Protein AF-0000000084922944 (afdb_homodimer)

Structure (mmCIF, N/CA/C/O backbone):
data_AF-0000000084922944-model_v1
#
loop_
_entity.id
_entity.type
_entity.pdbx_description
1 polymer 'Protein phosphoaspartate phosphatase CheX associated with MCPs of class 40H'
#
loop_
_atom_site.group_PDB
_atom_site.id
_atom_site.type_symbol
_atom_site.label_atom_id
_atom_site.label_alt_id
_atom_site.label_comp_id
_atom_site.label_asym_id
_atom_site.label_entity_id
_atom_site.label_seq_id
_atom_site.pdbx_PDB_ins_code
_atom_site.Cartn_x
_atom_site.Cartn_y
_atom_site.Cartn_z
_atom_site.occupancy
_atom_site.B_iso_or_equiv
_atom_site.auth_seq_id
_atom_site.auth_comp_id
_atom_site.auth_asym_id
_atom_site.auth_atom_id
_atom_site.pdbx_PDB_model_num
ATOM 1 N N . MET A 1 1 ? 27.859 6.363 -2.004 1 36.75 1 MET A N 1
ATOM 2 C CA . MET A 1 1 ? 27.562 7.117 -3.223 1 36.75 1 MET A CA 1
ATOM 3 C C . MET A 1 1 ? 26.125 7.625 -3.213 1 36.75 1 MET A C 1
ATOM 5 O O . MET A 1 1 ? 25.219 6.941 -2.727 1 36.75 1 MET A O 1
ATOM 9 N N . PRO A 1 2 ? 26.031 8.93 -3.49 1 42.81 2 PRO A N 1
ATOM 10 C CA . PRO A 1 2 ? 24.672 9.5 -3.436 1 42.81 2 PRO A CA 1
ATOM 11 C C . PRO A 1 2 ? 23.688 8.734 -4.301 1 42.81 2 PRO A C 1
ATOM 13 O O . PRO A 1 2 ? 24.031 8.25 -5.383 1 42.81 2 PRO A O 1
ATOM 16 N N . LEU A 1 3 ? 22.672 8.094 -3.703 1 52.62 3 LEU A N 1
ATOM 17 C CA . LEU A 1 3 ? 21.672 7.391 -4.496 1 52.62 3 LEU A CA 1
ATOM 18 C C . LEU A 1 3 ? 21.125 8.289 -5.602 1 52.62 3 LEU A C 1
ATOM 20 O O . LEU A 1 3 ? 20.953 9.492 -5.402 1 52.62 3 LEU A O 1
ATOM 24 N N . SER A 1 4 ? 21.484 8.07 -6.855 1 52.97 4 SER A N 1
ATOM 25 C CA . SER A 1 4 ? 20.922 8.742 -8.016 1 52.97 4 SER A CA 1
ATOM 26 C C . SER A 1 4 ? 19.766 7.941 -8.617 1 52.97 4 SER A C 1
ATOM 28 O O . SER A 1 4 ? 19.797 6.711 -8.609 1 52.97 4 SER A O 1
ATOM 30 N N . PHE A 1 5 ? 18.719 8.703 -8.734 1 60.19 5 PHE A N 1
ATOM 31 C CA . PHE A 1 5 ? 17.547 8.094 -9.359 1 60.19 5 PHE A CA 1
ATOM 32 C C . PHE A 1 5 ? 17.438 8.508 -10.82 1 60.19 5 PHE A C 1
ATOM 34 O O . PHE A 1 5 ? 17.562 9.688 -11.156 1 60.19 5 PHE A O 1
ATOM 41 N N . THR A 1 6 ? 17.703 7.551 -11.625 1 57.16 6 THR A N 1
ATOM 42 C CA . THR A 1 6 ? 17.453 7.844 -13.031 1 57.16 6 THR A CA 1
ATOM 43 C C . THR A 1 6 ? 16.062 7.375 -13.438 1 57.16 6 THR A C 1
ATOM 45 O O . THR A 1 6 ? 15.758 6.18 -13.375 1 57.16 6 THR A O 1
ATOM 48 N N . VAL A 1 7 ? 15.25 8.383 -13.523 1 60.06 7 VAL A N 1
ATOM 49 C CA . VAL A 1 7 ? 13.875 8.117 -13.938 1 60.06 7 VAL A CA 1
ATOM 50 C C . VAL A 1 7 ? 13.586 8.828 -15.258 1 60.06 7 VAL A C 1
ATOM 52 O O . VAL A 1 7 ? 13.773 10.047 -15.367 1 60.06 7 VAL A O 1
ATOM 55 N N . GLY A 1 8 ? 13.047 8.062 -16.266 1 55.16 8 GLY A N 1
ATOM 56 C CA . GLY A 1 8 ? 12.711 8.664 -17.547 1 55.16 8 GLY A CA 1
ATOM 57 C C . GLY A 1 8 ? 13.859 9.445 -18.156 1 55.16 8 GLY A C 1
ATOM 58 O O . GLY A 1 8 ? 13.648 10.492 -18.766 1 55.16 8 GLY A O 1
ATOM 59 N N . GLY A 1 9 ? 15.047 9.047 -17.781 1 56.28 9 GLY A N 1
ATOM 60 C CA . GLY A 1 9 ? 16.203 9.727 -18.344 1 56.28 9 GLY A CA 1
ATOM 61 C C . GLY A 1 9 ? 16.719 10.836 -17.469 1 56.28 9 GLY A C 1
ATOM 62 O O . GLY A 1 9 ? 17.766 11.43 -17.766 1 56.28 9 GLY A O 1
ATOM 63 N N . ALA A 1 10 ? 15.938 11.211 -16.516 1 59.06 10 ALA A N 1
ATOM 64 C CA . ALA A 1 10 ? 16.422 12.273 -15.633 1 59.06 10 ALA A CA 1
ATOM 65 C C . ALA A 1 10 ? 17.016 11.703 -14.352 1 59.06 10 ALA A C 1
ATOM 67 O O . ALA A 1 10 ? 16.484 10.75 -13.781 1 59.06 10 ALA A O 1
ATOM 68 N N . THR A 1 11 ? 18.125 12.078 -14.188 1 65.56 11 THR A N 1
ATOM 69 C CA . THR A 1 11 ? 18.797 11.656 -12.977 1 65.56 11 THR A CA 1
ATOM 70 C C . THR A 1 11 ? 18.516 12.625 -11.828 1 65.56 11 THR A C 1
ATOM 72 O O . THR A 1 11 ? 18.781 13.828 -11.953 1 65.56 11 THR A O 1
ATOM 75 N N . LEU A 1 12 ? 17.734 12.172 -10.992 1 74.75 12 LEU A N 1
ATOM 76 C CA . LEU A 1 12 ? 17.469 12.984 -9.812 1 74.75 12 LEU A CA 1
ATOM 77 C C . LEU A 1 12 ? 18.359 12.555 -8.656 1 74.75 12 LEU A C 1
ATOM 79 O O . LEU A 1 12 ? 18.484 11.359 -8.375 1 74.75 12 LEU A O 1
ATOM 83 N N . ALA A 1 13 ? 19 13.617 -8.086 1 78.25 13 ALA A N 1
ATOM 84 C CA . ALA A 1 13 ? 19.828 13.328 -6.922 1 78.25 13 ALA A CA 1
ATOM 85 C C . ALA A 1 13 ? 18.984 13.078 -5.68 1 78.25 13 ALA A C 1
ATOM 87 O O . ALA A 1 13 ? 17.953 13.727 -5.488 1 78.25 13 ALA A O 1
ATOM 88 N N . GLU A 1 14 ? 19.359 12.086 -4.977 1 78.31 14 GLU A N 1
ATOM 89 C CA . GLU A 1 14 ? 18.688 11.75 -3.73 1 78.31 14 GLU A CA 1
ATOM 90 C C . GLU A 1 14 ? 18.5 12.977 -2.848 1 78.31 14 GLU A C 1
ATOM 92 O O . GLU A 1 14 ? 17.438 13.148 -2.227 1 78.31 14 GLU A O 1
ATOM 97 N N . GLU A 1 15 ? 19.516 13.82 -2.785 1 81.88 15 GLU A N 1
ATOM 98 C CA . GLU A 1 15 ? 19.469 15 -1.932 1 81.88 15 GLU A CA 1
ATOM 99 C C . GLU A 1 15 ? 18.391 15.969 -2.377 1 81.88 15 GLU A C 1
ATOM 101 O O . GLU A 1 15 ? 17.75 16.625 -1.547 1 81.88 15 GLU A O 1
ATOM 106 N N . ASP A 1 16 ? 18.234 16.062 -3.654 1 83.81 16 ASP A N 1
ATOM 107 C CA . ASP A 1 16 ? 17.203 16.938 -4.188 1 83.81 16 ASP A CA 1
ATOM 108 C C . ASP A 1 16 ? 15.805 16.438 -3.842 1 83.81 16 ASP A C 1
ATOM 110 O O . ASP A 1 16 ? 14.93 17.219 -3.455 1 83.81 16 ASP A O 1
ATOM 114 N N . LEU A 1 17 ? 15.617 15.172 -3.945 1 85.44 17 LEU A N 1
ATOM 115 C CA . LEU A 1 17 ? 14.32 14.578 -3.625 1 85.44 17 LEU A CA 1
ATOM 116 C C . LEU A 1 17 ? 14.016 14.711 -2.137 1 85.44 17 LEU A C 1
ATOM 118 O O . LEU A 1 17 ? 12.891 15.047 -1.761 1 85.44 17 LEU A O 1
ATOM 122 N N . ALA A 1 18 ? 15.055 14.453 -1.383 1 87.62 18 ALA A N 1
ATOM 123 C CA . ALA A 1 18 ? 14.883 14.57 0.063 1 87.62 18 ALA A CA 1
ATOM 124 C C . ALA A 1 18 ? 14.484 15.992 0.454 1 87.62 18 ALA A C 1
ATOM 126 O O . ALA A 1 18 ? 13.609 16.188 1.302 1 87.62 18 ALA A O 1
ATOM 127 N N . THR A 1 19 ? 15.133 16.938 -0.127 1 88.94 19 THR A N 1
ATOM 128 C CA . THR A 1 19 ? 14.844 18.344 0.162 1 88.94 19 THR A CA 1
ATOM 129 C C . THR A 1 19 ? 13.398 18.672 -0.197 1 88.94 19 THR A C 1
ATOM 131 O O . THR A 1 19 ? 12.719 19.375 0.549 1 88.94 19 THR A O 1
ATOM 134 N N . HIS A 1 20 ? 12.961 18.172 -1.299 1 89.81 20 HIS A N 1
ATOM 135 C CA . HIS A 1 20 ? 11.586 18.406 -1.725 1 89.81 20 HIS A CA 1
ATOM 136 C C . HIS A 1 20 ? 10.594 17.75 -0.77 1 89.81 20 HIS A C 1
ATOM 138 O O . HIS A 1 20 ? 9.555 18.328 -0.443 1 89.81 20 HIS A O 1
ATOM 144 N N . ILE A 1 21 ? 10.914 16.578 -0.362 1 90.12 21 ILE A N 1
ATOM 145 C CA . ILE A 1 21 ? 10.047 15.852 0.557 1 90.12 21 ILE A CA 1
ATOM 146 C C . ILE A 1 21 ? 9.969 16.594 1.889 1 90.12 21 ILE A C 1
ATOM 148 O O . ILE A 1 21 ? 8.883 16.734 2.463 1 90.12 21 ILE A O 1
ATOM 152 N N . VAL A 1 22 ? 11.125 17.047 2.336 1 92.56 22 VAL A N 1
ATOM 153 C CA . VAL A 1 22 ? 11.164 17.797 3.586 1 92.56 22 VAL A CA 1
ATOM 154 C C . VAL A 1 22 ? 10.258 19.016 3.482 1 92.56 22 VAL A C 1
ATOM 156 O O . VAL A 1 22 ? 9.43 19.25 4.363 1 92.56 22 VAL A O 1
ATOM 159 N N . GLY A 1 23 ? 10.469 19.719 2.404 1 93 23 GLY A N 1
ATOM 160 C CA . GLY A 1 23 ? 9.641 20.891 2.193 1 93 23 GLY A CA 1
ATOM 161 C C . GLY A 1 23 ? 8.156 20.578 2.133 1 93 23 GLY A C 1
ATOM 162 O O . GLY A 1 23 ? 7.336 21.281 2.717 1 93 23 GLY A O 1
ATOM 163 N N . ALA A 1 24 ? 7.805 19.547 1.446 1 93.25 24 ALA A N 1
ATOM 164 C CA . ALA A 1 24 ? 6.414 19.141 1.288 1 93.25 24 ALA A CA 1
ATOM 165 C C . ALA A 1 24 ? 5.797 18.766 2.631 1 93.25 24 ALA A C 1
ATOM 167 O O . ALA A 1 24 ? 4.703 19.219 2.971 1 93.25 24 ALA A O 1
ATOM 168 N N . VAL A 1 25 ? 6.484 17.969 3.404 1 93.81 25 VAL A N 1
ATOM 169 C CA . VAL A 1 25 ? 5.969 17.484 4.684 1 93.81 25 VAL A CA 1
ATOM 170 C C . VAL A 1 25 ? 5.773 18.672 5.633 1 93.81 25 VAL A C 1
ATOM 172 O O . VAL A 1 25 ? 4.715 18.812 6.254 1 93.81 25 VAL A O 1
ATOM 175 N N . LYS A 1 26 ? 6.73 19.484 5.738 1 94.12 26 LYS A N 1
ATOM 176 C CA . LYS A 1 26 ? 6.641 20.625 6.641 1 94.12 26 LYS A CA 1
ATOM 177 C C . LYS A 1 26 ? 5.504 21.562 6.234 1 94.12 26 LYS A C 1
ATOM 179 O O . LYS A 1 26 ? 4.777 22.062 7.09 1 94.12 26 LYS A O 1
ATOM 184 N N . ASN A 1 27 ? 5.379 21.766 4.914 1 94.31 27 ASN A N 1
ATOM 185 C CA . ASN A 1 27 ? 4.297 22.609 4.422 1 94.31 27 ASN A CA 1
ATOM 186 C C . ASN A 1 27 ? 2.93 22.016 4.73 1 94.31 27 ASN A C 1
ATOM 188 O O . ASN A 1 27 ? 2.031 22.719 5.195 1 94.31 27 ASN A O 1
ATOM 192 N N . ILE A 1 28 ? 2.742 20.766 4.504 1 94.12 28 ILE A N 1
ATOM 193 C CA . ILE A 1 28 ? 1.474 20.078 4.742 1 94.12 28 ILE A CA 1
ATOM 194 C C . ILE A 1 28 ? 1.134 20.125 6.23 1 94.12 28 ILE A C 1
ATOM 196 O O . ILE A 1 28 ? 0.001 20.438 6.605 1 94.12 28 ILE A O 1
ATOM 200 N N . PHE A 1 29 ? 2.057 19.797 7.059 1 94.06 29 PHE A N 1
ATOM 201 C CA . PHE A 1 29 ? 1.816 19.797 8.5 1 94.06 29 PHE A CA 1
ATOM 202 C C . PHE A 1 29 ? 1.483 21.219 8.984 1 94.06 29 PHE A C 1
ATOM 204 O O . PHE A 1 29 ? 0.578 21.391 9.797 1 94.06 29 PHE A O 1
ATOM 211 N N . ALA A 1 30 ? 2.174 22.141 8.5 1 93.38 30 ALA A N 1
ATOM 212 C CA . ALA A 1 30 ? 1.947 23.516 8.93 1 93.38 30 ALA A CA 1
ATOM 213 C C . ALA A 1 30 ? 0.584 24.031 8.461 1 93.38 30 ALA A C 1
ATOM 215 O O . ALA A 1 30 ? -0.142 24.672 9.219 1 93.38 30 ALA A O 1
ATOM 216 N N . THR A 1 31 ? 0.226 23.781 7.195 1 91.56 31 THR A N 1
ATOM 217 C CA . THR A 1 31 ? -0.953 24.391 6.586 1 91.56 31 THR A CA 1
ATOM 218 C C . THR A 1 31 ? -2.199 23.547 6.875 1 91.56 31 THR A C 1
ATOM 220 O O . THR A 1 31 ? -3.271 24.094 7.137 1 91.56 31 THR A O 1
ATOM 223 N N . MET A 1 32 ? -2.045 22.219 6.895 1 89.75 32 MET A N 1
ATOM 224 C CA . MET A 1 32 ? -3.223 21.375 7.031 1 89.75 32 MET A CA 1
ATOM 225 C C . MET A 1 32 ? -3.412 20.938 8.484 1 89.75 32 MET A C 1
ATOM 227 O O . MET A 1 32 ? -4.539 20.688 8.914 1 89.75 32 MET A O 1
ATOM 231 N N . ILE A 1 33 ? -2.32 20.844 9.25 1 89.62 33 ILE A N 1
ATOM 232 C CA . ILE A 1 33 ? -2.395 20.266 10.586 1 89.62 33 ILE A CA 1
ATOM 233 C C . ILE A 1 33 ? -2.051 21.344 11.625 1 89.62 33 ILE A C 1
ATOM 235 O O . ILE A 1 33 ? -2.26 21.141 12.82 1 89.62 33 ILE A O 1
ATOM 239 N N . PHE A 1 34 ? -1.554 22.422 11.227 1 91 34 PHE A N 1
ATOM 240 C CA . PHE A 1 34 ? -1.19 23.531 12.102 1 91 34 PHE A CA 1
ATOM 241 C C . PHE A 1 34 ? -0.102 23.125 13.078 1 91 34 PHE A C 1
ATOM 243 O O . PHE A 1 34 ? -0.147 23.484 14.258 1 91 34 PHE A O 1
ATOM 250 N N . ILE A 1 35 ? 0.697 22.234 12.664 1 87.19 35 ILE A N 1
ATOM 251 C CA . ILE A 1 35 ? 1.903 21.844 13.383 1 87.19 35 ILE A CA 1
ATOM 252 C C . ILE A 1 35 ? 3.137 22.328 12.633 1 87.19 35 ILE A C 1
ATOM 254 O O . ILE A 1 35 ? 3.346 21.984 11.469 1 87.19 35 ILE A O 1
ATOM 258 N N . SER A 1 36 ? 3.945 23.141 13.273 1 88.12 36 SER A N 1
ATOM 259 C CA . SER A 1 36 ? 5.094 23.734 12.594 1 88.12 36 SER A CA 1
ATOM 260 C C . SER A 1 36 ? 6.398 23.375 13.305 1 88.12 36 SER A C 1
ATOM 262 O O . SER A 1 36 ? 7.48 23.766 12.859 1 88.12 36 SER A O 1
ATOM 264 N N . ASP A 1 37 ? 6.285 22.609 14.336 1 89.31 37 ASP A N 1
ATOM 265 C CA . ASP A 1 37 ? 7.477 22.312 15.125 1 89.31 37 ASP A CA 1
ATOM 266 C C . ASP A 1 37 ? 8.031 20.922 14.773 1 89.31 37 ASP A C 1
ATOM 268 O O . ASP A 1 37 ? 8.414 20.156 15.664 1 89.31 37 ASP A O 1
ATOM 272 N N . ILE A 1 38 ? 8.062 20.641 13.539 1 89.06 38 ILE A N 1
ATOM 273 C CA . ILE A 1 38 ? 8.648 19.391 13.07 1 89.06 38 ILE A CA 1
ATOM 274 C C . ILE A 1 38 ? 10.078 19.625 12.602 1 89.06 38 ILE A C 1
ATOM 276 O O . ILE A 1 38 ? 10.359 20.625 11.922 1 89.06 38 ILE A O 1
ATOM 280 N N . GLU A 1 39 ? 10.984 18.75 13.031 1 89.5 39 GLU A N 1
ATOM 281 C CA . GLU A 1 39 ? 12.383 18.828 12.625 1 89.5 39 GLU A CA 1
ATOM 282 C C . GLU A 1 39 ? 12.773 17.656 11.742 1 89.5 39 GLU A C 1
ATOM 284 O O . GLU A 1 39 ? 12.477 16.5 12.078 1 89.5 39 GLU A O 1
ATOM 289 N N . ASP A 1 40 ? 13.359 18 10.664 1 87.12 40 ASP A N 1
ATOM 290 C CA . ASP A 1 40 ? 13.812 16.922 9.797 1 87.12 40 ASP A CA 1
ATOM 291 C C . ASP A 1 40 ? 15.219 16.469 10.172 1 87.12 40 ASP A C 1
ATOM 293 O O . ASP A 1 40 ? 16.031 17.266 10.641 1 87.12 40 ASP A O 1
ATOM 297 N N . ARG A 1 41 ? 15.484 15.164 10.078 1 78.19 41 ARG A N 1
ATOM 298 C CA . ARG A 1 41 ? 16.797 14.602 10.367 1 78.19 41 ARG A CA 1
ATOM 299 C C . ARG A 1 41 ? 17.391 13.945 9.133 1 78.19 41 ARG A C 1
ATOM 301 O O . ARG A 1 41 ? 18.203 13.023 9.242 1 78.19 41 ARG A O 1
ATOM 308 N N . TYR A 1 42 ? 17.328 14.586 8.023 1 67.19 42 TYR A N 1
ATOM 309 C CA . TYR A 1 42 ? 17.844 14.031 6.773 1 67.19 42 TYR A CA 1
ATOM 310 C C . TYR A 1 42 ? 19.312 13.648 6.902 1 67.19 42 TYR A C 1
ATOM 312 O O . TYR A 1 42 ? 20.062 14.281 7.645 1 67.19 42 TYR A O 1
ATOM 320 N N . PRO A 1 43 ? 19.719 12.492 6.148 1 60.72 43 PRO A N 1
ATOM 321 C CA . PRO A 1 43 ? 19.109 11.289 5.57 1 60.72 43 PRO A CA 1
ATOM 322 C C . PRO A 1 43 ? 19.25 10.07 6.473 1 60.72 43 PRO A C 1
ATOM 324 O O . PRO A 1 43 ? 20.172 10 7.285 1 60.72 43 PRO A O 1
ATOM 327 N N . LEU A 1 44 ? 18.047 9.406 6.578 1 62.66 44 LEU A N 1
ATOM 328 C CA . LEU A 1 44 ? 18.328 8.133 7.227 1 62.66 44 LEU A CA 1
ATOM 329 C C . LEU A 1 44 ? 18.984 7.164 6.246 1 62.66 44 LEU A C 1
ATOM 331 O O . LEU A 1 44 ? 18.672 7.164 5.055 1 62.66 44 LEU A O 1
ATOM 335 N N . ASP A 1 45 ? 20.047 6.535 6.695 1 55.41 45 ASP A N 1
ATOM 336 C CA . ASP A 1 45 ? 20.766 5.559 5.883 1 55.41 45 ASP A CA 1
ATOM 337 C C . ASP A 1 45 ? 19.859 4.406 5.473 1 55.41 45 ASP A C 1
ATOM 339 O O . ASP A 1 45 ? 19.984 3.881 4.363 1 55.41 45 ASP A O 1
ATOM 343 N N . LYS A 1 46 ? 19.188 3.812 6.59 1 56.72 46 LYS A N 1
ATOM 344 C CA . LYS A 1 46 ? 18.594 2.557 6.137 1 56.72 46 LYS A CA 1
ATOM 345 C C . LYS A 1 46 ? 17.062 2.637 6.125 1 56.72 46 LYS A C 1
ATOM 347 O O . LYS A 1 46 ? 16.469 3.301 6.977 1 56.72 46 LYS A O 1
ATOM 352 N N . PRO A 1 47 ? 16.562 2.146 5.09 1 60.22 47 PRO A N 1
ATOM 353 C CA . PRO A 1 47 ? 15.094 2.035 5.023 1 60.22 47 PRO A CA 1
ATOM 354 C C . PRO A 1 47 ? 14.508 1.311 6.23 1 60.22 47 PRO A C 1
ATOM 356 O O . PRO A 1 47 ? 15.039 0.288 6.664 1 60.22 47 PRO A O 1
ATOM 359 N N . VAL A 1 48 ? 13.797 1.967 7.152 1 62.88 48 VAL A N 1
ATOM 360 C CA . VAL A 1 48 ? 13.062 1.318 8.234 1 62.88 48 VAL A CA 1
ATOM 361 C C . VAL A 1 48 ? 11.766 0.716 7.684 1 62.88 48 VAL A C 1
ATOM 363 O O . VAL A 1 48 ? 10.969 1.41 7.047 1 62.88 48 VAL A O 1
ATOM 366 N N . SER A 1 49 ? 11.711 -0.472 7.965 1 77.19 49 SER A N 1
ATOM 367 C CA . SER A 1 49 ? 10.539 -1.133 7.395 1 77.19 49 SER A CA 1
ATOM 368 C C . SER A 1 49 ? 9.648 -1.722 8.484 1 77.19 49 SER A C 1
ATOM 370 O O . SER A 1 49 ? 8.516 -2.129 8.227 1 77.19 49 SER A O 1
ATOM 372 N N . HIS A 1 50 ? 10.148 -1.618 9.711 1 84.69 50 HIS A N 1
ATOM 373 C CA . HIS A 1 50 ? 9.383 -2.23 10.781 1 84.69 50 HIS A CA 1
ATOM 374 C C . HIS A 1 50 ? 8.727 -1.172 11.672 1 84.69 50 HIS A C 1
ATOM 376 O O . HIS A 1 50 ? 9.383 -0.2 12.062 1 84.69 50 HIS A O 1
ATOM 382 N N . PHE A 1 51 ? 7.496 -1.429 12.031 1 86.31 51 PHE A N 1
ATOM 383 C CA . PHE A 1 51 ? 6.738 -0.42 12.766 1 86.31 51 PHE A CA 1
ATOM 384 C C . PHE A 1 51 ? 5.957 -1.055 13.914 1 86.31 51 PHE A C 1
ATOM 386 O O . PHE A 1 51 ? 5.422 -2.156 13.766 1 86.31 51 PHE A O 1
ATOM 393 N N . THR A 1 52 ? 5.926 -0.369 15.016 1 84.94 52 THR A N 1
ATOM 394 C CA . THR A 1 52 ? 5.176 -0.781 16.203 1 84.94 52 THR A CA 1
ATOM 395 C C . THR A 1 52 ? 4.172 0.293 16.609 1 84.94 52 THR A C 1
ATOM 397 O O . THR A 1 52 ? 4.531 1.46 16.766 1 84.94 52 THR A O 1
ATOM 400 N N . CYS A 1 53 ? 2.926 -0.133 16.781 1 88.5 53 CYS A N 1
ATOM 401 C CA . CYS A 1 53 ? 1.854 0.776 17.172 1 88.5 53 CYS A CA 1
ATOM 402 C C . CYS A 1 53 ? 1.897 2.055 16.344 1 88.5 53 CYS A C 1
ATOM 404 O O . CYS A 1 53 ? 1.923 3.156 16.891 1 88.5 53 CYS A O 1
ATOM 406 N N . SER A 1 54 ? 1.895 1.864 15.109 1 94.44 54 SER A N 1
ATOM 407 C CA . SER A 1 54 ? 2.051 2.949 14.141 1 94.44 54 SER A CA 1
ATOM 408 C C . SER A 1 54 ? 0.966 2.895 13.07 1 94.44 54 SER A C 1
ATOM 410 O O . SER A 1 54 ? 0.135 1.984 13.062 1 94.44 54 SER A O 1
ATOM 412 N N . ILE A 1 55 ? 0.875 3.891 12.336 1 96.25 55 ILE A N 1
ATOM 413 C CA . ILE A 1 55 ? 0.017 3.998 11.156 1 96.25 55 ILE A CA 1
ATOM 414 C C . ILE A 1 55 ? 0.853 4.391 9.945 1 96.25 55 ILE A C 1
ATOM 416 O O . ILE A 1 55 ? 1.674 5.309 10.016 1 96.25 55 ILE A O 1
ATOM 420 N N . SER A 1 56 ? 0.691 3.633 8.906 1 96.56 56 SER A N 1
ATOM 421 C CA . SER A 1 56 ? 1.375 3.92 7.648 1 96.56 56 SER A CA 1
ATOM 422 C C . SER A 1 56 ? 0.381 4.27 6.547 1 96.56 56 SER A C 1
ATOM 424 O O . SER A 1 56 ? -0.6 3.553 6.336 1 96.56 56 SER A O 1
ATOM 426 N N . GLY A 1 57 ? 0.549 5.398 5.988 1 96.81 57 GLY A N 1
ATOM 427 C CA . GLY A 1 57 ? -0.133 5.715 4.742 1 96.81 57 GLY A CA 1
ATOM 428 C C . GLY A 1 57 ? 0.726 5.48 3.514 1 96.81 57 GLY A C 1
ATOM 429 O O . GLY A 1 57 ? 1.917 5.801 3.514 1 96.81 57 GLY A O 1
ATOM 430 N N . MET A 1 58 ? 0.096 4.926 2.428 1 96.5 58 MET A N 1
ATOM 431 C CA . MET A 1 58 ? 0.84 4.602 1.215 1 96.5 58 MET A CA 1
ATOM 432 C C . MET A 1 58 ? 0.048 4.984 -0.03 1 96.5 58 MET A C 1
ATOM 434 O O . MET A 1 58 ? -1.173 4.82 -0.07 1 96.5 58 MET A O 1
ATOM 438 N N . VAL A 1 59 ? 0.752 5.469 -0.972 1 96.81 59 VAL A N 1
ATOM 439 C CA . VAL A 1 59 ? 0.19 5.738 -2.291 1 96.81 59 VAL A CA 1
ATOM 440 C C . VAL A 1 59 ? 1.167 5.281 -3.373 1 96.81 59 VAL A C 1
ATOM 442 O O . VAL A 1 59 ? 2.357 5.605 -3.318 1 96.81 59 VAL A O 1
ATOM 445 N N . GLY A 1 60 ? 0.695 4.57 -4.297 1 95.5 60 GLY A N 1
ATOM 446 C CA . GLY A 1 60 ? 1.521 4.125 -5.406 1 95.5 60 GLY A CA 1
ATOM 447 C C . GLY A 1 60 ? 1.633 5.152 -6.516 1 95.5 60 GLY A C 1
ATOM 448 O O . GLY A 1 60 ? 0.679 5.887 -6.793 1 95.5 60 GLY A O 1
ATOM 449 N N . LEU A 1 61 ? 2.812 5.16 -7.152 1 94.5 61 LEU A N 1
ATOM 450 C CA . LEU A 1 61 ? 3.068 5.941 -8.359 1 94.5 61 LEU A CA 1
ATOM 451 C C . LEU A 1 61 ? 3.186 5.031 -9.578 1 94.5 61 LEU A C 1
ATOM 453 O O . LEU A 1 61 ? 3.793 3.961 -9.508 1 94.5 61 LEU A O 1
ATOM 457 N N . GLY A 1 62 ? 2.646 5.48 -10.68 1 92.5 62 GLY A N 1
ATOM 458 C CA . GLY A 1 62 ? 2.76 4.758 -11.938 1 92.5 62 GLY A CA 1
ATOM 459 C C . GLY A 1 62 ? 2.934 5.672 -13.133 1 92.5 62 GLY A C 1
ATOM 460 O O . GLY A 1 62 ? 2.746 6.883 -13.031 1 92.5 62 GLY A O 1
ATOM 461 N N . GLY A 1 63 ? 3.281 5.043 -14.328 1 90.62 63 GLY A N 1
ATOM 462 C CA . GLY A 1 63 ? 3.533 5.797 -15.547 1 90.62 63 GLY A CA 1
ATOM 463 C C . GLY A 1 63 ? 5.008 5.875 -15.906 1 90.62 63 GLY A C 1
ATOM 464 O O . GLY A 1 63 ? 5.695 4.852 -15.953 1 90.62 63 GLY A O 1
ATOM 465 N N . ASP A 1 64 ? 5.449 7.145 -16.125 1 88.31 64 ASP A N 1
ATOM 466 C CA . ASP A 1 64 ? 6.848 7.336 -16.516 1 88.31 64 ASP A CA 1
ATOM 467 C C . ASP A 1 64 ? 7.777 7.027 -15.336 1 88.31 64 ASP A C 1
ATOM 469 O O . ASP A 1 64 ? 8.945 6.699 -15.539 1 88.31 64 ASP A O 1
ATOM 473 N N . CYS A 1 65 ? 7.262 7.184 -14.195 1 86.38 65 CYS A N 1
ATOM 474 C CA . CYS A 1 65 ? 7.961 6.844 -12.961 1 86.38 65 CYS A CA 1
ATOM 475 C C . CYS A 1 65 ? 7.105 5.93 -12.086 1 86.38 65 CYS A C 1
ATOM 477 O O . CYS A 1 65 ? 5.945 6.234 -11.812 1 86.38 65 CYS A O 1
ATOM 479 N N . THR A 1 66 ? 7.699 4.746 -11.734 1 90.81 66 THR A N 1
ATOM 480 C CA . THR A 1 66 ? 6.996 3.814 -10.859 1 90.81 66 THR A CA 1
ATOM 481 C C . THR A 1 66 ? 7.605 3.818 -9.461 1 90.81 66 THR A C 1
ATOM 483 O O . THR A 1 66 ? 8.828 3.842 -9.312 1 90.81 66 THR A O 1
ATOM 486 N N . GLY A 1 67 ? 6.672 3.848 -8.477 1 92 67 GLY A N 1
ATOM 487 C CA . GLY A 1 67 ? 7.195 3.898 -7.125 1 92 67 GLY A CA 1
ATOM 488 C C . GLY A 1 67 ? 6.109 3.859 -6.062 1 92 67 GLY A C 1
ATOM 489 O O . GLY A 1 67 ? 4.996 3.4 -6.324 1 92 67 GLY A O 1
ATOM 490 N N . MET A 1 68 ? 6.547 4.281 -4.844 1 93.94 68 MET A N 1
ATOM 491 C CA . MET A 1 68 ? 5.672 4.285 -3.676 1 93.94 68 MET A CA 1
ATOM 492 C C . MET A 1 68 ? 6.023 5.43 -2.732 1 93.94 68 MET A C 1
ATOM 494 O O . MET A 1 68 ? 7.195 5.641 -2.418 1 93.94 68 MET A O 1
ATOM 498 N N . VAL A 1 69 ? 4.992 6.203 -2.416 1 95.5 69 VAL A N 1
ATOM 499 C CA . VAL A 1 69 ? 5.117 7.234 -1.392 1 95.5 69 VAL A CA 1
ATOM 500 C C . VAL A 1 69 ? 4.551 6.719 -0.069 1 95.5 69 VAL A C 1
ATOM 502 O O . VAL A 1 69 ? 3.502 6.074 -0.046 1 95.5 69 VAL A O 1
ATOM 505 N N . GLY A 1 70 ? 5.27 6.996 1.004 1 95.25 70 GLY A N 1
ATOM 506 C CA . GLY A 1 70 ? 4.801 6.52 2.295 1 95.25 70 GLY A CA 1
ATOM 507 C C . GLY A 1 70 ? 5.027 7.516 3.416 1 95.25 70 GLY A C 1
ATOM 508 O O . GLY A 1 70 ? 5.973 8.305 3.375 1 95.25 70 GLY A O 1
ATOM 509 N N . ILE A 1 71 ? 4.145 7.496 4.359 1 95.88 71 ILE A N 1
ATOM 510 C CA . ILE A 1 71 ? 4.316 8.18 5.637 1 95.88 71 ILE A CA 1
ATOM 511 C C . ILE A 1 71 ? 4.047 7.199 6.781 1 95.88 71 ILE A C 1
ATOM 513 O O . ILE A 1 71 ? 3.07 6.449 6.746 1 95.88 71 ILE A O 1
ATOM 517 N N . HIS A 1 72 ? 4.898 7.098 7.715 1 95.56 72 HIS A N 1
ATOM 518 C CA . HIS A 1 72 ? 4.816 6.207 8.867 1 95.56 72 HIS A CA 1
ATOM 519 C C . HIS A 1 72 ? 4.883 6.988 10.172 1 95.56 72 HIS A C 1
ATOM 521 O O . HIS A 1 72 ? 5.906 7.602 10.484 1 95.56 72 HIS A O 1
ATOM 527 N N . ILE A 1 73 ? 3.828 6.93 10.938 1 95.88 73 ILE A N 1
ATOM 528 C CA . ILE A 1 73 ? 3.684 7.832 12.078 1 95.88 73 ILE A CA 1
ATOM 529 C C . ILE A 1 73 ? 3.166 7.055 13.281 1 95.88 73 ILE A C 1
ATOM 531 O O . ILE A 1 73 ? 2.291 6.199 13.148 1 95.88 73 ILE A O 1
ATOM 535 N N . PRO A 1 74 ? 3.758 7.309 14.43 1 95.31 74 PRO A N 1
ATOM 536 C CA . PRO A 1 74 ? 3.186 6.688 15.633 1 95.31 74 PRO A CA 1
ATOM 537 C C . PRO A 1 74 ? 1.705 7.012 15.812 1 95.31 74 PRO A C 1
ATOM 539 O O . PRO A 1 74 ? 1.276 8.133 15.531 1 95.31 74 PRO A O 1
ATOM 542 N N . GLU A 1 75 ? 1.005 6.074 16.359 1 94.38 75 GLU A N 1
ATOM 543 C CA . GLU A 1 75 ? -0.442 6.203 16.516 1 94.38 75 GLU A CA 1
ATOM 544 C C . GLU A 1 75 ? -0.808 7.469 17.281 1 94.38 75 GLU A C 1
ATOM 546 O O . GLU A 1 75 ? -1.744 8.18 16.906 1 94.38 75 GLU A O 1
ATOM 551 N N . GLU A 1 76 ? -0.113 7.773 18.328 1 93.06 76 GLU A N 1
ATOM 552 C CA . GLU A 1 76 ? -0.408 8.945 19.141 1 93.06 76 GLU A CA 1
ATOM 553 C C . GLU A 1 76 ? -0.282 10.234 18.344 1 93.06 76 GLU A C 1
ATOM 555 O O . GLU A 1 76 ? -1.14 11.117 18.422 1 93.06 76 GLU A O 1
ATOM 560 N N . LEU A 1 77 ? 0.757 10.344 17.625 1 94 77 LEU A N 1
ATOM 561 C CA . LEU A 1 77 ? 0.966 11.531 16.812 1 94 77 LEU A CA 1
ATOM 562 C C . LEU A 1 77 ? -0.059 11.609 15.688 1 94 77 LEU A C 1
ATOM 564 O O . LEU A 1 77 ? -0.503 12.695 15.312 1 94 77 LEU A O 1
ATOM 568 N N . ALA A 1 78 ? -0.399 10.477 15.094 1 95 78 ALA A N 1
ATOM 569 C CA . ALA A 1 78 ? -1.44 10.438 14.07 1 95 78 ALA A CA 1
ATOM 570 C C . ALA A 1 78 ? -2.76 10.984 14.609 1 95 78 ALA A C 1
ATOM 572 O O . ALA A 1 78 ? -3.463 11.719 13.914 1 95 78 ALA A O 1
ATOM 573 N N . ARG A 1 79 ? -3.068 10.578 15.773 1 94.31 79 ARG A N 1
ATOM 574 C CA . ARG A 1 79 ? -4.301 11.055 16.406 1 94.31 79 ARG A CA 1
ATOM 575 C C . ARG A 1 79 ? -4.254 12.562 16.625 1 94.31 79 ARG A C 1
ATOM 577 O O . ARG A 1 79 ? -5.246 13.258 16.406 1 94.31 79 ARG A O 1
ATOM 584 N N . GLU A 1 80 ? -3.16 13.008 17.109 1 92.88 80 GLU A N 1
ATOM 585 C CA . GLU A 1 80 ? -2.982 14.438 17.312 1 92.88 80 GLU A CA 1
ATOM 586 C C . GLU A 1 80 ? -3.135 15.195 15.992 1 92.88 80 GLU A C 1
ATOM 588 O O . GLU A 1 80 ? -3.818 16.219 15.93 1 92.88 80 GLU A O 1
ATOM 593 N N . ALA A 1 81 ? -2.482 14.68 15.008 1 93.62 81 ALA A N 1
ATOM 594 C CA . ALA A 1 81 ? -2.564 15.297 13.688 1 93.62 81 ALA A CA 1
ATOM 595 C C . ALA A 1 81 ? -4.004 15.328 13.18 1 93.62 81 ALA A C 1
ATOM 597 O O . ALA A 1 81 ? -4.457 16.328 12.633 1 93.62 81 ALA A O 1
ATOM 598 N N . THR A 1 82 ? -4.68 14.281 13.375 1 94.5 82 THR A N 1
ATOM 599 C CA . THR A 1 82 ? -6.07 14.172 12.945 1 94.5 82 THR A CA 1
ATOM 600 C C . THR A 1 82 ? -6.941 15.188 13.664 1 94.5 82 THR A C 1
ATOM 602 O O . THR A 1 82 ? -7.738 15.891 13.039 1 94.5 82 THR A O 1
ATOM 605 N N . ALA A 1 83 ? -6.773 15.227 14.953 1 93.5 83 ALA A N 1
ATOM 606 C CA . ALA A 1 83 ? -7.551 16.172 15.75 1 93.5 83 ALA A CA 1
ATOM 607 C C . ALA A 1 83 ? -7.336 17.609 15.266 1 93.5 83 ALA A C 1
ATOM 609 O O . ALA A 1 83 ? -8.297 18.359 15.117 1 93.5 83 ALA A O 1
ATOM 610 N N . SER A 1 84 ? -6.09 17.891 15.008 1 92.94 84 SER A N 1
ATOM 611 C CA . SER A 1 84 ? -5.738 19.219 14.539 1 92.94 84 SER A CA 1
ATOM 612 C C . SER A 1 84 ? -6.336 19.5 13.164 1 92.94 84 SER A C 1
ATOM 614 O O . SER A 1 84 ? -6.93 20.562 12.945 1 92.94 84 SER A O 1
ATOM 616 N N . MET A 1 85 ? -6.215 18.562 12.312 1 92 85 MET A N 1
ATOM 617 C CA . MET A 1 85 ? -6.711 18.703 10.953 1 92 85 MET A CA 1
ATOM 618 C C . MET A 1 85 ? -8.219 18.906 10.938 1 92 85 MET A C 1
ATOM 620 O O . MET A 1 85 ? -8.742 19.672 10.125 1 92 85 MET A O 1
ATOM 624 N N . LEU A 1 86 ? -8.906 18.234 11.773 1 90.62 86 LEU A N 1
ATOM 625 C CA . LEU A 1 86 ? -10.367 18.266 11.789 1 90.62 86 LEU A CA 1
ATOM 626 C C . LEU A 1 86 ? -10.883 19.359 12.719 1 90.62 86 LEU A C 1
ATOM 628 O O . LEU A 1 86 ? -12.086 19.625 12.781 1 90.62 86 LEU A O 1
ATOM 632 N N . GLY A 1 87 ? -9.992 19.984 13.414 1 91.31 87 GLY A N 1
ATOM 633 C CA . GLY A 1 87 ? -10.398 21.016 14.367 1 91.31 87 GLY A CA 1
ATOM 634 C C . GLY A 1 87 ? -11.141 20.453 15.562 1 91.31 87 GLY A C 1
ATOM 635 O O . GLY A 1 87 ? -12.125 21.031 16.016 1 91.31 87 GLY A O 1
ATOM 636 N N . MET A 1 88 ? -10.727 19.281 15.922 1 90.44 88 MET A N 1
ATOM 637 C CA . MET A 1 88 ? -11.359 18.594 17.047 1 90.44 88 MET A CA 1
ATOM 638 C C . MET A 1 88 ? -10.367 18.422 18.203 1 90.44 88 MET A C 1
ATOM 640 O O . MET A 1 88 ? -9.164 18.578 18.016 1 90.44 88 MET A O 1
ATOM 644 N N . GLU A 1 89 ? -10.938 18.125 19.391 1 89.94 89 GLU A N 1
ATOM 645 C CA . GLU A 1 89 ? -10.102 17.75 20.516 1 89.94 89 GLU A CA 1
ATOM 646 C C . GLU A 1 89 ? -9.727 16.281 20.469 1 89.94 89 GLU A C 1
ATOM 648 O O . GLU A 1 89 ? -10.453 15.469 19.875 1 89.94 89 GLU A O 1
ATOM 653 N N . MET A 1 90 ? -8.586 15.969 21.094 1 86.81 90 MET A N 1
ATOM 654 C CA . MET A 1 90 ? -8.07 14.602 21.062 1 86.81 90 MET A CA 1
ATOM 655 C C . MET A 1 90 ? -9.109 13.609 21.562 1 86.81 90 MET A C 1
ATOM 657 O O . MET A 1 90 ? -9.219 12.5 21.047 1 86.81 90 MET A O 1
ATOM 661 N N . ASP A 1 91 ? -9.867 13.969 22.516 1 88.06 91 ASP A N 1
ATOM 662 C CA . ASP A 1 91 ? -10.828 13.07 23.141 1 88.06 91 ASP A CA 1
ATOM 663 C C . ASP A 1 91 ? -12.047 12.859 22.234 1 88.06 91 ASP A C 1
ATOM 665 O O . ASP A 1 91 ? -12.844 11.953 22.469 1 88.06 91 ASP A O 1
ATOM 669 N N . GLU A 1 92 ? -12.148 13.711 21.25 1 87.12 92 GLU A N 1
ATOM 670 C CA . GLU A 1 92 ? -13.273 13.617 20.312 1 87.12 92 GLU A CA 1
ATOM 671 C C . GLU A 1 92 ? -12.992 12.594 19.219 1 87.12 92 GLU A C 1
ATOM 673 O O . GLU A 1 92 ? -13.914 12.164 18.516 1 87.12 92 GLU A O 1
ATOM 678 N N . ILE A 1 93 ? -11.758 12.242 19.156 1 85.44 93 ILE A N 1
ATOM 679 C CA . ILE A 1 93 ? -11.383 11.25 18.141 1 85.44 93 ILE A CA 1
ATOM 680 C C . ILE A 1 93 ? -11.727 9.852 18.641 1 85.44 93 ILE A C 1
ATOM 682 O O . ILE A 1 93 ? -11.047 9.312 19.516 1 85.44 93 ILE A O 1
AT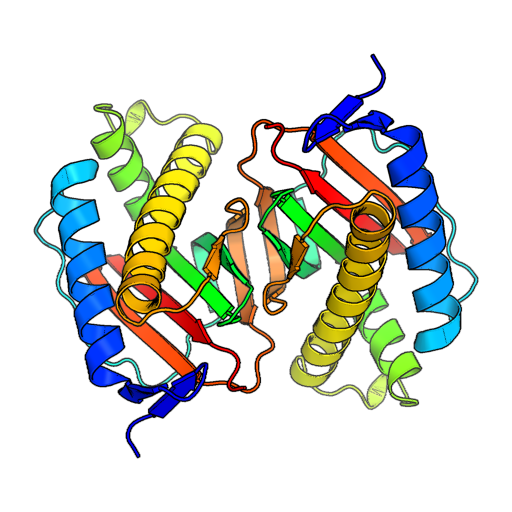OM 686 N N . GLU A 1 94 ? -12.812 9.328 18.391 1 73.25 94 GLU A N 1
ATOM 687 C CA . GLU A 1 94 ? -13.297 8.078 18.953 1 73.25 94 GLU A CA 1
ATOM 688 C C . GLU A 1 94 ? -12.898 6.883 18.109 1 73.25 94 GLU A C 1
ATOM 690 O O . GLU A 1 94 ? -12.758 5.77 18.609 1 73.25 94 GLU A O 1
ATOM 695 N N . GLY A 1 95 ? -12.711 7.039 16.922 1 77.12 95 GLY A N 1
ATOM 696 C CA . GLY A 1 95 ? -12.539 5.836 16.125 1 77.12 95 GLY A CA 1
ATOM 697 C C . GLY A 1 95 ? -11.375 5.93 15.156 1 77.12 95 GLY A C 1
ATOM 698 O O . GLY A 1 95 ? -10.852 7.016 14.914 1 77.12 95 GLY A O 1
ATOM 699 N N . ASP A 1 96 ? -10.984 4.695 14.758 1 83.44 96 ASP A N 1
ATOM 700 C CA . ASP A 1 96 ? -9.875 4.566 13.812 1 83.44 96 ASP A CA 1
ATOM 701 C C . ASP A 1 96 ? -10.258 5.129 12.445 1 83.44 96 ASP A C 1
ATOM 703 O O . ASP A 1 96 ? -9.383 5.516 11.664 1 83.44 96 ASP A O 1
ATOM 707 N N . GLY A 1 97 ? -11.555 5.258 12.281 1 87.75 97 GLY A N 1
ATOM 708 C CA . GLY A 1 97 ? -12.016 5.727 10.977 1 87.75 97 GLY A CA 1
ATOM 709 C C . GLY A 1 97 ? -11.555 7.133 10.656 1 87.75 97 GLY A C 1
ATOM 710 O O . GLY A 1 97 ? -11.023 7.383 9.57 1 87.75 97 GLY A O 1
ATOM 711 N N . ASP A 1 98 ? -11.727 8.039 11.625 1 90.62 98 ASP A N 1
ATOM 712 C CA . ASP A 1 98 ? -11.305 9.422 11.422 1 90.62 98 ASP A CA 1
ATOM 713 C C . ASP A 1 98 ? -9.797 9.508 11.195 1 90.62 98 ASP A C 1
ATOM 715 O O . ASP A 1 98 ? -9.336 10.258 10.328 1 90.62 98 ASP A O 1
ATOM 719 N N . VAL A 1 99 ? -9.094 8.742 11.938 1 93.81 99 VAL A N 1
ATOM 720 C CA . VAL A 1 99 ? -7.637 8.766 11.852 1 93.81 99 VAL A CA 1
ATOM 721 C C . VAL A 1 99 ? -7.188 8.211 10.508 1 93.81 99 VAL A C 1
ATOM 723 O O . VAL A 1 99 ? -6.309 8.773 9.852 1 93.81 99 VAL A O 1
ATOM 726 N N . HIS A 1 100 ? -7.852 7.164 10.078 1 93.38 100 HIS A N 1
ATOM 727 C CA . HIS A 1 100 ? -7.477 6.551 8.812 1 93.38 100 HIS A CA 1
ATOM 728 C C . HIS A 1 100 ? -7.809 7.469 7.641 1 93.38 100 HIS A C 1
ATOM 730 O O . HIS A 1 100 ? -7.031 7.57 6.688 1 93.38 100 HIS A O 1
ATOM 736 N N . ASP A 1 101 ? -8.945 8.133 7.746 1 92 101 ASP A N 1
ATOM 737 C CA . ASP A 1 101 ? -9.312 9.094 6.707 1 92 101 ASP A CA 1
ATOM 738 C C . ASP A 1 101 ? -8.305 10.234 6.629 1 92 101 ASP A C 1
ATOM 740 O O . ASP A 1 101 ? -7.879 10.617 5.535 1 92 101 ASP A O 1
ATOM 744 N N . ALA A 1 102 ? -7.953 10.742 7.762 1 93.88 102 ALA A N 1
ATOM 745 C CA . ALA A 1 102 ? -6.992 11.844 7.82 1 93.88 102 ALA A CA 1
ATOM 746 C C . ALA A 1 102 ? -5.629 11.406 7.289 1 93.88 102 ALA A C 1
ATOM 748 O O . ALA A 1 102 ? -4.969 12.156 6.566 1 93.88 102 ALA A O 1
ATOM 749 N N . MET A 1 103 ? -5.195 10.211 7.668 1 94.88 103 MET A N 1
ATOM 750 C CA . MET A 1 103 ? -3.912 9.688 7.211 1 94.88 103 MET A CA 1
ATOM 751 C C . MET A 1 103 ? -3.912 9.492 5.699 1 94.88 103 MET A C 1
ATOM 753 O O . MET A 1 103 ? -2.898 9.727 5.039 1 94.88 103 MET A O 1
ATOM 757 N N . GLY A 1 104 ? -5.055 9.031 5.215 1 94.38 104 GLY A N 1
ATOM 758 C CA . GLY A 1 104 ? -5.195 8.93 3.771 1 94.38 104 GLY A CA 1
ATOM 759 C C . GLY A 1 104 ? -5.031 10.258 3.062 1 94.38 104 GLY A C 1
ATOM 760 O O . GLY A 1 104 ? -4.316 10.352 2.061 1 94.38 104 GLY A O 1
ATOM 761 N N . GLU A 1 105 ? -5.672 11.25 3.574 1 92.88 105 GLU A N 1
ATOM 762 C CA . GLU A 1 105 ? -5.57 12.594 3.006 1 92.88 105 GLU A CA 1
ATOM 763 C C . GLU A 1 105 ? -4.137 13.109 3.064 1 92.88 105 GLU A C 1
ATOM 765 O O . GLU A 1 105 ? -3.621 13.641 2.076 1 92.88 105 GLU A O 1
ATOM 770 N N . LEU A 1 106 ? -3.518 12.961 4.258 1 94.81 106 LEU A N 1
ATOM 771 C CA . LEU A 1 106 ? -2.135 13.398 4.426 1 94.81 106 LEU A CA 1
ATOM 772 C C . LEU A 1 106 ? -1.225 12.727 3.402 1 94.81 106 LEU A C 1
ATOM 774 O O . LEU A 1 106 ? -0.388 13.391 2.783 1 94.81 106 LEU A O 1
ATOM 778 N N . THR A 1 107 ? -1.378 11.477 3.236 1 96 107 THR A N 1
ATOM 779 C CA . THR A 1 107 ? -0.56 10.711 2.301 1 96 107 THR A CA 1
ATOM 780 C C . THR A 1 107 ? -0.823 11.156 0.865 1 96 107 THR A C 1
ATOM 782 O O . THR A 1 107 ? 0.109 11.281 0.068 1 96 107 THR A O 1
ATOM 785 N N . ASN A 1 108 ? -2.098 11.375 0.502 1 94.62 108 ASN A N 1
ATOM 786 C CA . ASN A 1 108 ? -2.453 11.883 -0.818 1 94.62 108 ASN A CA 1
ATOM 787 C C . ASN A 1 108 ? -1.793 13.234 -1.099 1 94.62 108 ASN A C 1
ATOM 789 O O . ASN A 1 108 ? -1.309 13.469 -2.205 1 94.62 108 ASN A O 1
ATOM 793 N N . MET A 1 109 ? -1.852 14.109 -0.106 1 96 109 MET A N 1
ATOM 794 C CA . MET A 1 109 ? -1.225 15.422 -0.26 1 96 109 MET A CA 1
ATOM 795 C C . MET A 1 109 ? 0.27 15.281 -0.529 1 96 109 MET A C 1
ATOM 797 O O . MET A 1 109 ? 0.813 15.953 -1.408 1 96 109 MET A O 1
ATOM 801 N N . LEU A 1 110 ? 0.901 14.43 0.234 1 96 110 LEU A N 1
ATOM 802 C CA . LEU A 1 110 ? 2.33 14.203 0.041 1 96 110 LEU A CA 1
ATOM 803 C C . LEU A 1 110 ? 2.609 13.633 -1.345 1 96 110 LEU A C 1
ATOM 805 O O . LEU A 1 110 ? 3.529 14.086 -2.033 1 96 110 LEU A O 1
ATOM 809 N N . ALA A 1 111 ? 1.855 12.656 -1.738 1 96.31 111 ALA A N 1
ATOM 810 C CA . ALA A 1 111 ? 2.002 12.055 -3.062 1 96.31 111 ALA A CA 1
ATOM 811 C C . ALA A 1 111 ? 1.804 13.102 -4.16 1 96.31 111 ALA A C 1
ATOM 813 O O . ALA A 1 111 ? 2.496 13.078 -5.18 1 96.31 111 ALA A O 1
ATOM 814 N N . GLY A 1 112 ? 0.797 13.922 -3.967 1 94.75 112 GLY A N 1
ATOM 815 C CA . GLY A 1 112 ? 0.578 15.008 -4.906 1 94.75 112 GLY A CA 1
ATOM 816 C C . GLY A 1 112 ? 1.791 15.906 -5.078 1 94.75 112 GLY A C 1
ATOM 817 O O . GLY A 1 112 ? 2.137 16.281 -6.199 1 94.75 112 GLY A O 1
ATOM 818 N N . GLU A 1 113 ? 2.422 16.25 -3.992 1 93.31 113 GLU A N 1
ATOM 819 C CA . GLU A 1 113 ? 3.633 17.062 -4.047 1 93.31 113 GLU A CA 1
ATOM 820 C C . GLU A 1 113 ? 4.742 16.344 -4.816 1 93.31 113 GLU A C 1
ATOM 822 O O . GLU A 1 113 ? 5.457 16.969 -5.605 1 93.31 113 GLU A O 1
ATOM 827 N N . VAL A 1 114 ? 4.898 15.117 -4.535 1 91.44 114 VAL A N 1
ATOM 828 C CA . VAL A 1 114 ? 5.93 14.328 -5.203 1 91.44 114 VAL A CA 1
ATOM 829 C C . VAL A 1 114 ? 5.645 14.266 -6.699 1 91.44 114 VAL A C 1
ATOM 831 O O . VAL A 1 114 ? 6.551 14.414 -7.52 1 91.44 114 VAL A O 1
ATOM 834 N N . LYS A 1 115 ? 4.402 14.016 -7.004 1 92.38 115 LYS A N 1
ATOM 835 C CA . LYS A 1 115 ? 3.994 13.977 -8.406 1 92.38 115 LYS A CA 1
ATOM 836 C C . LYS A 1 115 ? 4.371 15.266 -9.125 1 92.38 115 LYS A C 1
ATOM 838 O O . LYS A 1 115 ? 4.785 15.242 -10.281 1 92.38 115 LYS A O 1
ATOM 843 N N . MET A 1 116 ? 4.195 16.391 -8.453 1 92.06 116 MET A N 1
ATOM 844 C CA . MET A 1 116 ? 4.477 17.703 -9.047 1 92.06 116 MET A CA 1
ATOM 845 C C . MET A 1 116 ? 5.953 17.828 -9.398 1 92.06 116 MET A C 1
ATOM 847 O O . MET A 1 116 ? 6.305 18.469 -10.391 1 92.06 116 MET A O 1
ATOM 851 N N . ILE A 1 117 ? 6.789 17.219 -8.633 1 87.25 117 ILE A N 1
ATOM 852 C CA . ILE A 1 117 ? 8.219 17.234 -8.914 1 87.25 117 ILE A CA 1
ATOM 853 C C . ILE A 1 117 ? 8.492 16.609 -10.281 1 87.25 117 ILE A C 1
ATOM 855 O O . ILE A 1 117 ? 9.25 17.156 -11.078 1 87.25 117 ILE A O 1
ATOM 859 N N . PHE A 1 118 ? 7.848 15.523 -10.57 1 88.31 118 PHE A N 1
ATOM 860 C CA . PHE A 1 118 ? 8.078 14.773 -11.797 1 88.31 118 PHE A CA 1
ATOM 861 C C . PHE A 1 118 ? 7.375 15.43 -12.977 1 88.31 118 PHE A C 1
ATOM 863 O O . PHE A 1 118 ? 7.91 15.477 -14.086 1 88.31 118 PHE A O 1
ATOM 870 N N . SER A 1 119 ? 6.207 15.906 -12.648 1 89.31 119 SER A N 1
ATOM 871 C CA . SER A 1 119 ? 5.473 16.609 -13.695 1 89.31 119 SER A CA 1
ATOM 872 C C . SER A 1 119 ? 6.242 17.828 -14.195 1 89.31 119 SER A C 1
ATOM 874 O O . SER A 1 119 ? 6.238 18.125 -15.391 1 89.31 119 SER A O 1
ATOM 876 N N . ALA A 1 120 ? 6.852 18.547 -13.297 1 88.44 120 ALA A N 1
ATOM 877 C CA . ALA A 1 120 ? 7.645 19.719 -13.633 1 88.44 120 ALA A CA 1
ATOM 878 C C . ALA A 1 120 ? 8.82 19.359 -14.539 1 88.44 120 ALA A C 1
ATOM 880 O O . ALA A 1 120 ? 9.359 20.203 -15.242 1 88.44 120 ALA A O 1
ATOM 881 N N . ARG A 1 121 ? 9.094 18.125 -14.609 1 85.38 121 ARG A N 1
ATOM 882 C CA . ARG A 1 121 ? 10.203 17.641 -15.43 1 85.38 121 ARG A CA 1
ATOM 883 C C . ARG A 1 121 ? 9.688 16.938 -16.688 1 85.38 121 ARG A C 1
ATOM 885 O O . ARG A 1 121 ? 10.43 16.203 -17.344 1 85.38 121 ARG A O 1
ATOM 892 N N . GLY A 1 122 ? 8.383 17 -16.891 1 87.81 122 GLY A N 1
ATOM 893 C CA . GLY A 1 122 ? 7.785 16.516 -18.125 1 87.81 122 GLY A CA 1
ATOM 894 C C . GLY A 1 122 ? 7.344 15.062 -18.047 1 87.81 122 GLY A C 1
ATOM 895 O O . GLY A 1 122 ? 7.082 14.43 -19.062 1 87.81 122 GLY A O 1
ATOM 896 N N . MET A 1 123 ? 7.316 14.555 -16.891 1 88.69 123 MET A N 1
ATOM 897 C CA . MET A 1 123 ? 6.918 13.164 -16.719 1 88.69 123 MET A CA 1
ATOM 898 C C . MET A 1 123 ? 5.434 13.055 -16.391 1 88.69 123 MET A C 1
ATOM 900 O O . MET A 1 123 ? 4.898 13.875 -15.641 1 88.69 123 MET A O 1
ATOM 904 N N . SER A 1 124 ? 4.875 12.062 -16.969 1 90.75 124 SER A N 1
ATOM 905 C CA . SER A 1 124 ? 3.488 11.75 -16.65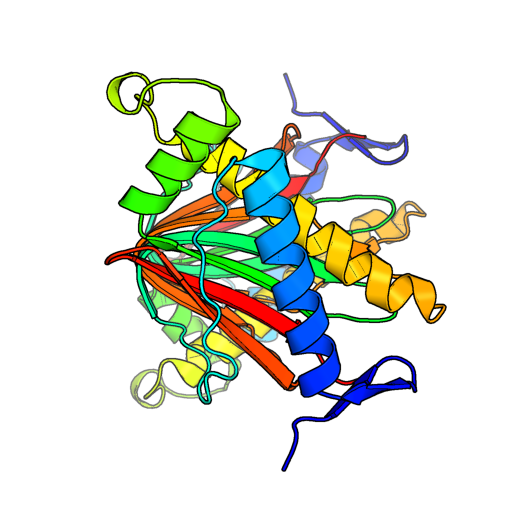6 1 90.75 124 SER A CA 1
ATOM 906 C C . SER A 1 124 ? 3.404 10.656 -15.586 1 90.75 124 SER A C 1
ATOM 908 O O . SER A 1 124 ? 3.758 9.5 -15.844 1 90.75 124 SER A O 1
ATOM 910 N N . VAL A 1 125 ? 2.895 11.086 -14.422 1 91.06 125 VAL A N 1
ATOM 911 C CA . VAL A 1 125 ? 2.805 10.156 -13.305 1 91.06 125 VAL A CA 1
ATOM 912 C C . VAL A 1 125 ? 1.368 10.102 -12.789 1 91.06 125 VAL A C 1
ATOM 914 O O . VAL A 1 125 ? 0.7 11.133 -12.695 1 91.06 125 VAL A O 1
ATOM 917 N N . CYS A 1 126 ? 0.882 8.898 -12.547 1 93.12 126 CYS A N 1
ATOM 918 C CA . CYS A 1 126 ? -0.436 8.711 -11.953 1 93.12 126 CYS A CA 1
ATOM 919 C C . CYS A 1 126 ? -0.317 8.242 -10.508 1 93.12 126 CYS A C 1
ATOM 921 O O . CYS A 1 126 ? 0.694 7.648 -10.125 1 93.12 126 CYS A O 1
ATOM 923 N N . LEU A 1 127 ? -1.363 8.578 -9.758 1 95 127 LEU A N 1
ATOM 924 C CA . LEU A 1 127 ? -1.406 8.203 -8.352 1 95 127 LEU A CA 1
ATOM 925 C C . LEU A 1 127 ? -2.5 7.168 -8.094 1 95 127 LEU A C 1
ATOM 927 O O . LEU A 1 127 ? -3.582 7.246 -8.688 1 95 127 LEU A O 1
ATOM 931 N N . SER A 1 128 ? -2.215 6.23 -7.254 1 95.06 128 SER A N 1
ATOM 932 C CA . SER A 1 128 ? -3.238 5.297 -6.793 1 95.06 128 SER A CA 1
ATOM 933 C C . SER A 1 128 ? -4.043 5.887 -5.641 1 95.06 128 SER A C 1
ATOM 935 O O . SER A 1 128 ? -3.721 6.965 -5.137 1 95.06 128 SER A O 1
ATOM 937 N N . THR A 1 129 ? -5.152 5.133 -5.285 1 92.75 129 THR A N 1
ATOM 938 C CA . THR A 1 129 ? -5.855 5.492 -4.059 1 92.75 129 THR A CA 1
ATOM 939 C C . THR A 1 129 ? -5.004 5.176 -2.832 1 92.75 129 THR A C 1
ATOM 941 O O . THR A 1 129 ? -4.277 4.18 -2.814 1 92.75 129 THR A O 1
ATOM 944 N N . PRO A 1 130 ? -5.082 6.004 -1.859 1 94.75 130 PRO A N 1
ATOM 945 C CA . PRO A 1 130 ? -4.25 5.758 -0.678 1 94.75 130 PRO A CA 1
ATOM 946 C C . PRO A 1 130 ? -4.703 4.539 0.121 1 94.75 130 PRO A C 1
ATOM 948 O O . PRO A 1 130 ? -5.891 4.195 0.112 1 94.75 130 PRO A O 1
ATOM 951 N N . SER A 1 131 ? -3.805 3.855 0.714 1 94.75 131 SER A N 1
ATOM 952 C CA . SER A 1 131 ? -4.051 2.793 1.684 1 94.75 131 SER A CA 1
ATOM 953 C C . SER A 1 131 ? -3.436 3.125 3.039 1 94.75 131 SER A C 1
ATOM 955 O O . SER A 1 131 ? -2.396 3.787 3.107 1 94.75 131 SER A O 1
ATOM 957 N N . VAL A 1 132 ? -4.133 2.684 4.059 1 96 132 VAL A N 1
ATOM 958 C CA . VAL A 1 132 ? -3.66 2.918 5.418 1 96 132 VAL A CA 1
ATOM 959 C C . VAL A 1 132 ? -3.457 1.583 6.133 1 96 132 VAL A C 1
ATOM 961 O O . VAL A 1 132 ? -4.344 0.728 6.125 1 96 132 VAL A O 1
ATOM 964 N N . ILE A 1 133 ? -2.283 1.411 6.668 1 95.81 133 ILE A N 1
ATOM 965 C CA . ILE A 1 133 ? -1.925 0.224 7.434 1 95.81 133 ILE A CA 1
ATOM 966 C C . ILE A 1 133 ? -1.764 0.59 8.906 1 95.81 133 ILE A C 1
ATOM 968 O O . ILE A 1 133 ? -1.147 1.606 9.234 1 95.81 133 ILE A O 1
ATOM 972 N N . SER A 1 134 ? -2.381 -0.157 9.742 1 94.94 134 SER A N 1
ATOM 973 C CA . SER A 1 134 ? -2.223 0.051 11.18 1 94.94 134 SER A CA 1
ATOM 974 C C . SER A 1 134 ? -2.115 -1.276 11.922 1 94.94 134 SER A C 1
ATOM 976 O O . SER A 1 134 ? -2.656 -2.289 11.477 1 94.94 134 SER A O 1
ATOM 978 N N . GLY A 1 135 ? -1.416 -1.225 13.055 1 92.19 135 GLY A N 1
ATOM 979 C CA . GLY A 1 135 ? -1.303 -2.447 13.828 1 92.19 135 GLY A CA 1
ATOM 980 C C . GLY A 1 135 ? -0.3 -2.342 14.961 1 92.19 135 GLY A C 1
ATOM 981 O O . GLY A 1 135 ? 0.358 -1.311 15.125 1 92.19 135 GLY A O 1
ATOM 982 N N . ARG A 1 136 ? -0.208 -3.42 15.711 1 90.69 136 ARG A N 1
ATOM 983 C CA . ARG A 1 136 ? 0.7 -3.457 16.859 1 90.69 136 ARG A CA 1
ATOM 984 C C . ARG A 1 136 ? 2.137 -3.691 16.406 1 90.69 136 ARG A C 1
ATOM 986 O O . ARG A 1 136 ? 3.078 -3.197 17.031 1 90.69 136 ARG A O 1
ATOM 993 N N . GLU A 1 137 ? 2.305 -4.492 15.43 1 92.12 137 GLU A N 1
ATOM 994 C CA . GLU A 1 137 ? 3.625 -4.797 14.891 1 92.12 137 GLU A CA 1
ATOM 995 C C . GLU A 1 137 ? 3.535 -5.281 13.445 1 92.12 137 GLU A C 1
ATOM 997 O O . GLU A 1 137 ? 2.906 -6.305 13.172 1 92.12 137 GLU A O 1
ATOM 1002 N N . TYR A 1 138 ? 4.176 -4.551 12.539 1 93.5 138 TYR A N 1
ATOM 1003 C CA . TYR A 1 138 ? 4.176 -4.918 11.125 1 93.5 138 TYR A CA 1
ATOM 1004 C C . TYR A 1 138 ? 5.371 -4.301 10.406 1 93.5 138 TYR A C 1
ATOM 1006 O O . TYR A 1 138 ? 6.059 -3.441 10.953 1 93.5 138 TYR A O 1
ATOM 1014 N N . SER A 1 139 ? 5.637 -4.809 9.258 1 93.25 139 SER A N 1
ATOM 1015 C CA . SER A 1 139 ? 6.672 -4.281 8.375 1 93.25 139 SER A CA 1
ATOM 1016 C C . SER A 1 139 ? 6.105 -3.955 6.996 1 93.25 139 SER A C 1
ATOM 1018 O O . SER A 1 139 ? 5.148 -4.586 6.547 1 93.25 139 SER A O 1
ATOM 1020 N N . VAL A 1 140 ? 6.598 -2.93 6.441 1 92.31 140 VAL A N 1
ATOM 1021 C CA . VAL A 1 140 ? 6.277 -2.551 5.066 1 92.31 140 VAL A CA 1
ATOM 1022 C C . VAL A 1 140 ? 7.543 -2.586 4.215 1 92.31 140 VAL A C 1
ATOM 1024 O O . VAL A 1 140 ? 8.531 -1.919 4.531 1 92.31 140 VAL A O 1
ATOM 1027 N N . GLU A 1 141 ? 7.473 -3.383 3.219 1 90.38 141 GLU A N 1
ATOM 1028 C CA . GLU A 1 141 ? 8.594 -3.475 2.293 1 90.38 141 GLU A CA 1
ATOM 1029 C C . GLU A 1 141 ? 8.148 -3.227 0.854 1 90.38 141 GLU A C 1
ATOM 1031 O O . GLU A 1 141 ? 7.18 -3.83 0.388 1 90.38 141 GLU A O 1
ATOM 1036 N N . VAL A 1 142 ? 8.773 -2.275 0.258 1 86.5 142 VAL A N 1
ATOM 1037 C CA . VAL A 1 142 ? 8.531 -2.059 -1.164 1 86.5 142 VAL A CA 1
ATOM 1038 C C . VAL A 1 142 ? 9.492 -2.908 -1.99 1 86.5 142 VAL A C 1
ATOM 1040 O O . VAL A 1 142 ? 10.711 -2.828 -1.813 1 86.5 142 VAL A O 1
ATOM 1043 N N . VAL A 1 143 ? 8.898 -3.789 -2.736 1 79.94 143 VAL A N 1
ATOM 1044 C CA . VAL A 1 143 ? 9.703 -4.691 -3.557 1 79.94 143 VAL A CA 1
ATOM 1045 C C . VAL A 1 143 ? 10.211 -3.951 -4.793 1 79.94 143 VAL A C 1
ATOM 1047 O O . VAL A 1 143 ? 9.523 -3.895 -5.816 1 79.94 143 VAL A O 1
ATOM 1050 N N . SER A 1 144 ? 11.219 -3.262 -4.668 1 71.75 144 SER A N 1
ATOM 1051 C CA . SER A 1 144 ? 11.828 -2.49 -5.746 1 71.75 144 SER A CA 1
ATOM 1052 C C . SER A 1 144 ? 13.344 -2.65 -5.758 1 71.75 144 SER A C 1
ATOM 1054 O O . SER A 1 144 ? 13.969 -2.801 -4.703 1 71.75 144 SER A O 1
ATOM 1056 N N . SER A 1 145 ? 13.742 -2.746 -6.906 1 66.94 145 SER A N 1
ATOM 1057 C CA . SER A 1 145 ? 15.195 -2.76 -7.055 1 66.94 145 SER A CA 1
ATOM 1058 C C . SER A 1 145 ? 15.758 -1.345 -7.094 1 66.94 145 SER A C 1
ATOM 1060 O O . SER A 1 145 ? 16.969 -1.158 -7.16 1 66.94 145 SER A O 1
ATOM 1062 N N . GLY A 1 146 ? 14.898 -0.423 -6.887 1 74 146 GLY A N 1
ATOM 1063 C CA . GLY A 1 146 ? 15.344 0.947 -7.082 1 74 146 GLY A CA 1
ATOM 1064 C C . GLY A 1 146 ? 15.781 1.623 -5.797 1 74 146 GLY A C 1
ATOM 1065 O O . GLY A 1 146 ? 16.203 0.956 -4.852 1 74 146 GLY A O 1
ATOM 1066 N N . ALA A 1 147 ? 15.891 2.934 -5.883 1 75 147 ALA A N 1
ATOM 1067 C CA . ALA A 1 147 ? 16.375 3.766 -4.785 1 75 147 ALA A CA 1
ATOM 1068 C C . ALA A 1 147 ? 15.234 4.191 -3.869 1 75 147 ALA A C 1
ATOM 1070 O O . ALA A 1 147 ? 14.078 4.25 -4.297 1 75 147 ALA A O 1
ATOM 1071 N N . ALA A 1 148 ? 15.555 4.293 -2.621 1 82.44 148 ALA A N 1
ATOM 1072 C CA . ALA A 1 148 ? 14.602 4.766 -1.617 1 82.44 148 ALA A CA 1
ATOM 1073 C C . ALA A 1 148 ? 15.125 6.016 -0.914 1 82.44 148 ALA A C 1
ATOM 1075 O O . ALA A 1 148 ? 16.312 6.105 -0.59 1 82.44 148 ALA A O 1
ATOM 1076 N N . VAL A 1 149 ? 14.305 6.984 -0.841 1 85.44 149 VAL A N 1
ATOM 1077 C CA . VAL A 1 149 ? 14.57 8.156 -0.006 1 85.44 149 VAL A CA 1
ATOM 1078 C C . VAL A 1 149 ? 13.727 8.078 1.264 1 85.44 149 VAL A C 1
ATOM 1080 O O . VAL A 1 149 ? 12.5 7.961 1.194 1 85.44 149 VAL A O 1
ATOM 1083 N N . VAL A 1 150 ? 14.375 8.047 2.404 1 88.62 150 VAL A N 1
ATOM 1084 C CA . VAL A 1 150 ? 13.688 8.023 3.691 1 88.62 150 VAL A CA 1
ATOM 1085 C C . VAL A 1 150 ? 14.062 9.266 4.5 1 88.62 150 VAL A C 1
ATOM 1087 O O . VAL A 1 150 ? 15.234 9.508 4.781 1 88.62 150 VAL A O 1
ATOM 1090 N N . VAL A 1 151 ? 13.094 10 4.91 1 90.38 151 VAL A N 1
ATOM 1091 C CA . VAL A 1 151 ? 13.328 11.219 5.672 1 90.38 151 VAL A CA 1
ATOM 1092 C C . VAL A 1 151 ? 12.648 11.117 7.035 1 90.38 151 VAL A C 1
ATOM 1094 O O . VAL A 1 151 ? 11.422 11.18 7.133 1 90.38 151 VAL A O 1
ATOM 1097 N N . PRO A 1 152 ? 13.422 11.078 8.055 1 91.88 152 PRO A N 1
ATOM 1098 C CA . PRO A 1 152 ? 12.852 11.102 9.406 1 91.88 152 PRO A CA 1
ATOM 1099 C C . PRO A 1 152 ? 12.492 12.516 9.867 1 91.88 152 PRO A C 1
ATOM 1101 O O . PRO A 1 152 ? 13.203 13.469 9.547 1 91.88 152 PRO A O 1
ATOM 1104 N N . PHE A 1 153 ? 11.445 12.578 10.641 1 92.38 153 PHE A N 1
ATOM 1105 C CA . PHE A 1 153 ? 11.008 13.812 11.273 1 92.38 153 PHE A CA 1
ATOM 1106 C C . PHE A 1 153 ? 10.766 13.609 12.766 1 92.38 153 PHE A C 1
ATOM 1108 O O . PHE A 1 153 ? 10.25 12.562 13.18 1 92.38 153 PHE A O 1
ATOM 1115 N N . ASP A 1 154 ? 11.117 14.617 13.453 1 92.06 154 ASP A N 1
ATOM 1116 C CA . ASP A 1 154 ? 10.898 14.57 14.898 1 92.06 154 ASP A CA 1
ATOM 1117 C C . ASP A 1 154 ? 9.914 15.648 15.344 1 92.06 154 ASP A C 1
ATOM 1119 O O . ASP A 1 154 ? 9.93 16.766 14.828 1 92.06 154 ASP A O 1
ATOM 1123 N N . ARG A 1 155 ? 9.031 15.234 16.188 1 90.81 155 ARG A N 1
ATOM 1124 C CA . ARG A 1 155 ? 8.141 16.125 16.922 1 90.81 155 ARG A CA 1
ATOM 1125 C C . ARG A 1 155 ? 8.023 15.719 18.391 1 90.81 155 ARG A C 1
ATOM 1127 O O . ARG A 1 155 ? 7.266 14.805 18.719 1 90.81 155 ARG A O 1
ATOM 1134 N N . GLY A 1 156 ? 8.688 16.547 19.297 1 88.38 156 GLY A N 1
ATOM 1135 C CA . GLY A 1 156 ? 8.766 16.125 20.688 1 88.38 156 GLY A CA 1
ATOM 1136 C C . GLY A 1 156 ? 9.391 14.75 20.859 1 88.38 156 GLY A C 1
ATOM 1137 O O . GLY A 1 156 ? 10.508 14.516 20.406 1 88.38 156 GLY A O 1
ATOM 1138 N N . GLU A 1 157 ? 8.594 13.883 21.375 1 89.75 157 GLU A N 1
ATOM 1139 C CA . GLU A 1 157 ? 9.117 12.539 21.625 1 89.75 157 GLU A CA 1
ATOM 1140 C C . GLU A 1 157 ? 8.773 11.594 20.469 1 89.75 157 GLU A C 1
ATOM 1142 O O . GLU A 1 157 ? 9.148 10.422 20.5 1 89.75 157 GLU A O 1
ATOM 1147 N N . HIS A 1 158 ? 8.031 12.125 19.516 1 90.69 158 HIS A N 1
ATOM 1148 C CA . HIS A 1 158 ? 7.574 11.273 18.422 1 90.69 158 HIS A CA 1
ATOM 1149 C C . HIS A 1 158 ? 8.477 11.422 17.203 1 90.69 158 HIS A C 1
ATOM 1151 O O . HIS A 1 158 ? 8.992 12.508 16.938 1 90.69 158 HIS A O 1
ATOM 1157 N N . ARG A 1 159 ? 8.766 10.383 16.625 1 91.25 159 ARG A N 1
ATOM 1158 C CA . ARG A 1 159 ? 9.461 10.336 15.344 1 91.25 159 ARG A CA 1
ATOM 1159 C C . ARG A 1 159 ? 8.594 9.688 14.266 1 91.25 159 ARG A C 1
ATOM 1161 O O . ARG A 1 159 ? 7.91 8.695 14.531 1 91.25 159 ARG A O 1
ATOM 1168 N N . PHE A 1 160 ? 8.555 10.281 13.133 1 93.25 160 PHE A N 1
ATOM 1169 C CA . PHE A 1 160 ? 7.844 9.68 12.008 1 93.25 160 PHE A CA 1
ATOM 1170 C C . PHE A 1 160 ? 8.656 9.797 10.727 1 93.25 160 PHE A C 1
ATOM 1172 O O . PHE A 1 160 ? 9.633 10.539 10.672 1 93.25 160 PHE A O 1
ATOM 1179 N N . LEU A 1 161 ? 8.312 9.016 9.695 1 93.62 161 LEU A N 1
ATOM 1180 C CA . LEU A 1 161 ? 9.109 8.906 8.477 1 93.62 161 LEU A CA 1
ATOM 1181 C C . LEU A 1 161 ? 8.273 9.227 7.246 1 93.62 161 LEU A C 1
ATOM 1183 O O . LEU A 1 161 ? 7.105 8.836 7.164 1 93.62 161 LEU A O 1
ATOM 1187 N N . ALA A 1 162 ? 8.828 9.898 6.379 1 93.44 162 ALA A N 1
ATOM 1188 C CA . ALA A 1 162 ? 8.344 9.992 5 1 93.44 162 ALA A CA 1
ATOM 1189 C C . ALA A 1 162 ? 9.273 9.242 4.047 1 93.44 162 ALA A C 1
ATOM 1191 O O . ALA A 1 162 ? 10.492 9.359 4.137 1 93.44 162 ALA A O 1
ATOM 1192 N N . THR A 1 163 ? 8.672 8.492 3.178 1 91.19 163 THR A N 1
ATOM 1193 C CA . THR A 1 163 ? 9.484 7.656 2.301 1 91.19 163 THR A CA 1
ATOM 1194 C C . THR A 1 163 ? 9.047 7.809 0.847 1 91.19 163 THR A C 1
ATOM 1196 O O . THR A 1 163 ? 7.867 8.047 0.57 1 91.19 163 THR A O 1
ATOM 1199 N N . LEU A 1 164 ? 9.969 7.727 -0.038 1 91.25 164 LEU A N 1
ATOM 1200 C CA . LEU A 1 164 ? 9.773 7.656 -1.482 1 91.25 164 LEU A CA 1
ATOM 1201 C C . LEU A 1 164 ? 10.664 6.578 -2.096 1 91.25 164 LEU A C 1
ATOM 1203 O O . LEU A 1 164 ? 11.891 6.664 -2.023 1 91.25 164 LEU A O 1
ATOM 1207 N N . GLN A 1 165 ? 10.008 5.598 -2.555 1 89.56 165 GLN A N 1
ATOM 1208 C CA . GLN A 1 165 ? 10.727 4.527 -3.244 1 89.56 165 GLN A CA 1
ATOM 1209 C C . GLN A 1 165 ? 10.43 4.543 -4.742 1 89.56 165 GLN A C 1
ATOM 1211 O O . GLN A 1 165 ? 9.266 4.59 -5.148 1 89.56 165 GLN A O 1
ATOM 1216 N N . LEU A 1 166 ? 11.492 4.523 -5.504 1 87.44 166 LEU A N 1
ATOM 1217 C CA . LEU A 1 166 ? 11.344 4.574 -6.957 1 87.44 166 LEU A CA 1
ATOM 1218 C C . LEU A 1 166 ? 11.992 3.361 -7.613 1 87.44 166 LEU A C 1
ATOM 1220 O O . LEU A 1 166 ? 13.023 2.877 -7.145 1 87.44 166 LEU A O 1
ATOM 1224 N N . GLU A 1 167 ? 11.266 2.838 -8.594 1 80.38 167 GLU A N 1
ATOM 1225 C CA . GLU A 1 167 ? 11.82 1.739 -9.383 1 80.38 167 GLU A CA 1
ATOM 1226 C C . GLU A 1 167 ? 12.633 2.262 -10.562 1 80.38 167 GLU A C 1
ATOM 1228 O O . GLU A 1 167 ? 12.203 3.193 -11.25 1 80.38 167 GLU A O 1
ATOM 1233 N N . GLY A 1 168 ? 13.984 2.229 -10.508 1 61.88 168 GLY A N 1
ATOM 1234 C CA . GLY A 1 168 ? 14.828 2.648 -11.617 1 61.88 168 GLY A CA 1
ATOM 1235 C C . GLY A 1 168 ? 14.398 2.064 -12.945 1 61.88 168 GLY A C 1
ATOM 1236 O O . GLY A 1 168 ? 13.734 1.025 -12.992 1 61.88 168 GLY A O 1
ATOM 1237 N N . SER A 1 169 ? 13.969 2.859 -13.938 1 50.25 169 SER A N 1
ATOM 1238 C CA . SER A 1 169 ? 13.945 2.318 -15.297 1 50.25 169 SER A CA 1
ATOM 1239 C C . SER A 1 169 ? 15.289 1.693 -15.664 1 50.25 169 SER A C 1
ATOM 1241 O O . SER A 1 169 ? 16.328 2.082 -15.125 1 50.25 169 SER A O 1
ATOM 1243 N N . MET B 1 1 ? -27.625 -4.445 -3.387 1 35.72 1 MET B N 1
ATOM 1244 C CA . MET B 1 1 ? -27.484 -4.055 -4.789 1 35.72 1 MET B CA 1
ATOM 1245 C C . MET B 1 1 ? -26.094 -4.359 -5.309 1 35.72 1 MET B C 1
ATOM 1247 O O . MET B 1 1 ? -25.109 -4.23 -4.574 1 35.72 1 MET B O 1
ATOM 1251 N N . PRO B 1 2 ? -26.094 -5.055 -6.441 1 41.53 2 PRO B N 1
ATOM 1252 C CA . PRO B 1 2 ? -24.781 -5.438 -6.961 1 41.53 2 PRO B CA 1
ATOM 1253 C C . PRO B 1 2 ? -23.828 -4.25 -7.094 1 41.53 2 PRO B C 1
ATOM 1255 O O . PRO B 1 2 ? -24.266 -3.146 -7.438 1 41.53 2 PRO B O 1
ATOM 1258 N N . LEU B 1 3 ? -22.75 -4.195 -6.32 1 50.72 3 LEU B N 1
ATOM 1259 C CA . LEU B 1 3 ? -21.797 -3.1 -6.449 1 50.72 3 LEU B CA 1
ATOM 1260 C C . LEU B 1 3 ? -21.406 -2.887 -7.91 1 50.72 3 LEU B C 1
ATOM 1262 O O . LEU B 1 3 ? -21.25 -3.852 -8.664 1 50.72 3 LEU B O 1
ATOM 1266 N N . SER B 1 4 ? -21.922 -1.856 -8.586 1 52.22 4 SER B N 1
ATOM 1267 C CA . SER B 1 4 ? -21.516 -1.45 -9.922 1 52.22 4 SER B CA 1
ATOM 1268 C C . SER B 1 4 ? -20.391 -0.425 -9.875 1 52.22 4 SER B C 1
ATOM 1270 O O . SER B 1 4 ? -20.344 0.417 -8.977 1 52.22 4 SER B O 1
ATOM 1272 N N . PHE B 1 5 ? -19.391 -0.844 -10.555 1 59.59 5 PHE B N 1
ATOM 1273 C CA . PHE B 1 5 ? -18.25 0.064 -10.672 1 59.59 5 PHE B CA 1
ATOM 1274 C C . PHE B 1 5 ? -18.328 0.869 -11.961 1 59.59 5 PHE B C 1
ATOM 1276 O O . PHE B 1 5 ? -18.547 0.309 -13.031 1 59.59 5 PHE B O 1
ATOM 1283 N N . THR B 1 6 ? -18.656 2.084 -11.773 1 56.69 6 THR B N 1
ATOM 1284 C CA . THR B 1 6 ? -18.562 2.932 -12.953 1 56.69 6 THR B CA 1
ATOM 1285 C C . THR B 1 6 ? -17.203 3.615 -13.023 1 56.69 6 THR B C 1
ATOM 1287 O O . THR B 1 6 ? -16.844 4.402 -12.148 1 56.69 6 THR B O 1
ATOM 1290 N N . VAL B 1 7 ? -16.438 2.996 -13.891 1 59.34 7 VAL B N 1
ATOM 1291 C CA . VAL B 1 7 ? -15.102 3.551 -14.109 1 59.34 7 VAL B CA 1
ATOM 1292 C C . VAL B 1 7 ? -14.984 4.039 -15.555 1 59.34 7 VAL B C 1
ATOM 1294 O O . VAL B 1 7 ? -15.227 3.279 -16.5 1 59.34 7 VAL B O 1
ATOM 1297 N N . GLY B 1 8 ? -14.523 5.344 -15.734 1 54.53 8 GLY B N 1
ATOM 1298 C CA . GLY B 1 8 ? -14.344 5.879 -17.078 1 54.53 8 GLY B CA 1
ATOM 1299 C C . GLY B 1 8 ? -15.57 5.727 -17.953 1 54.53 8 GLY B C 1
ATOM 1300 O O . GLY B 1 8 ? -15.453 5.461 -19.156 1 54.53 8 GLY B O 1
ATOM 1301 N N . GLY B 1 9 ? -16.703 5.664 -17.297 1 55.5 9 GLY B N 1
ATOM 1302 C CA . GLY B 1 9 ? -17.938 5.539 -18.062 1 55.5 9 GLY B CA 1
ATOM 1303 C C . GLY B 1 9 ? -18.406 4.105 -18.219 1 55.5 9 GLY B C 1
ATOM 1304 O O . GLY B 1 9 ? -19.484 3.855 -18.75 1 55.5 9 GLY B O 1
ATOM 1305 N N . ALA B 1 10 ? -17.531 3.209 -17.922 1 58.16 10 ALA B N 1
ATOM 1306 C CA . ALA B 1 10 ? -17.953 1.817 -18.047 1 58.16 10 ALA B CA 1
ATOM 1307 C C . ALA B 1 10 ? -18.406 1.247 -16.703 1 58.16 10 ALA B C 1
ATOM 1309 O O . ALA B 1 10 ? -17.766 1.506 -15.68 1 58.16 10 ALA B O 1
ATOM 1310 N N . THR B 1 11 ? -19.5 0.816 -16.75 1 65.06 11 THR B N 1
ATOM 1311 C CA . THR B 1 11 ? -20.047 0.187 -15.547 1 65.06 11 THR B CA 1
ATOM 1312 C C . THR B 1 11 ? -19.688 -1.297 -15.508 1 65.06 11 THR B C 1
ATOM 1314 O O . THR B 1 11 ? -20 -2.041 -16.438 1 65.06 11 THR B O 1
ATOM 1317 N N . LEU B 1 12 ? -18.781 -1.553 -14.695 1 74.56 12 LEU B N 1
ATOM 1318 C CA . LEU B 1 12 ? -18.453 -2.961 -14.516 1 74.56 12 LEU B CA 1
ATOM 1319 C C . LEU B 1 12 ? -19.203 -3.547 -13.32 1 74.56 12 LEU B C 1
ATOM 1321 O O . LEU B 1 12 ? -19.234 -2.934 -12.25 1 74.56 12 LEU B O 1
ATOM 1325 N N . ALA B 1 13 ? -19.844 -4.699 -13.633 1 78.25 13 ALA B N 1
ATOM 1326 C CA . ALA B 1 13 ? -20.531 -5.383 -12.547 1 78.25 13 ALA B CA 1
ATOM 1327 C C . ALA B 1 13 ? -19.547 -6.078 -11.617 1 78.25 13 ALA B C 1
ATOM 1329 O O . ALA B 1 13 ? -18.531 -6.617 -12.062 1 78.25 13 ALA B O 1
ATOM 1330 N N . GLU B 1 14 ? -19.797 -5.918 -10.375 1 78.69 14 GLU B N 1
ATOM 1331 C CA . GLU B 1 14 ? -18.984 -6.555 -9.352 1 78.69 14 GLU B CA 1
ATOM 1332 C C . GLU B 1 14 ? -18.766 -8.031 -9.656 1 78.69 14 GLU B C 1
ATOM 1334 O O . GLU B 1 14 ? -17.656 -8.555 -9.477 1 78.69 14 GLU B O 1
ATOM 1339 N N . GLU B 1 15 ? -19.812 -8.711 -10.109 1 81.88 15 GLU B N 1
ATOM 1340 C CA . GLU B 1 15 ? -19.75 -10.141 -10.383 1 81.88 15 GLU B CA 1
ATOM 1341 C C . GLU B 1 15 ? -18.766 -10.445 -11.508 1 81.88 15 GLU B C 1
ATOM 1343 O O . GLU B 1 15 ? -18.078 -11.477 -11.492 1 81.88 15 GLU B O 1
ATOM 1348 N N . ASP B 1 16 ? -18.734 -9.578 -12.453 1 83.94 16 ASP B N 1
ATOM 1349 C CA . ASP B 1 16 ? -17.812 -9.758 -13.57 1 83.94 16 ASP B CA 1
ATOM 1350 C C . ASP B 1 16 ? -16.359 -9.602 -13.117 1 83.94 16 ASP B C 1
ATOM 1352 O O . ASP B 1 16 ? -15.5 -10.383 -13.508 1 83.94 16 ASP B O 1
ATOM 1356 N N . LEU B 1 17 ? -16.125 -8.641 -12.297 1 85.69 17 LEU B N 1
ATOM 1357 C CA . LEU B 1 17 ? -14.781 -8.414 -11.781 1 85.69 17 LEU B CA 1
ATOM 1358 C C . LEU B 1 17 ? -14.336 -9.57 -10.898 1 85.69 17 LEU B C 1
ATOM 1360 O O . LEU B 1 17 ? -13.195 -10.031 -11.008 1 85.69 17 LEU B O 1
ATOM 1364 N N . ALA B 1 18 ? -15.273 -9.984 -10.086 1 87.88 18 ALA B N 1
ATOM 1365 C CA . ALA B 1 18 ? -14.961 -11.102 -9.203 1 87.88 18 ALA B CA 1
ATOM 1366 C C . ALA B 1 18 ? -14.594 -12.352 -10.008 1 87.88 18 ALA B C 1
ATOM 1368 O O . ALA B 1 18 ? -13.641 -13.055 -9.664 1 87.88 18 ALA B O 1
ATOM 1369 N N . THR B 1 19 ? -15.352 -12.609 -11.016 1 89.06 19 THR B N 1
ATOM 1370 C CA . THR B 1 19 ? -15.094 -13.773 -11.867 1 89.06 19 THR B CA 1
ATOM 1371 C C . THR B 1 19 ? -13.711 -13.688 -12.5 1 89.06 19 THR B C 1
ATOM 1373 O O . THR B 1 19 ? -12.992 -14.68 -12.578 1 89.06 19 THR B O 1
ATOM 1376 N N . HIS B 1 20 ? -13.352 -12.523 -12.938 1 89.75 20 HIS B N 1
ATOM 1377 C CA . HIS B 1 20 ? -12.039 -12.32 -13.539 1 89.75 20 HIS B CA 1
ATOM 1378 C C . HIS B 1 20 ? -10.922 -12.516 -12.516 1 89.75 20 HIS B C 1
ATOM 1380 O O . HIS B 1 20 ? -9.891 -13.109 -12.82 1 89.75 20 HIS B O 1
ATOM 1386 N N . ILE B 1 21 ? -11.148 -12.023 -11.359 1 90 21 ILE B N 1
ATOM 1387 C CA . ILE B 1 21 ? -10.164 -12.148 -10.297 1 90 21 ILE B CA 1
ATOM 1388 C C . ILE B 1 21 ? -9.977 -13.617 -9.93 1 90 21 ILE B C 1
ATOM 1390 O O . ILE B 1 21 ? -8.852 -14.086 -9.758 1 90 21 ILE B O 1
ATOM 1394 N N . VAL B 1 22 ? -11.117 -14.305 -9.844 1 92.81 22 VAL B N 1
ATOM 1395 C CA . VAL B 1 22 ? -11.062 -15.727 -9.531 1 92.81 22 VAL B CA 1
ATOM 1396 C C . VAL B 1 22 ? -10.227 -16.453 -10.586 1 92.81 22 VAL B C 1
ATOM 1398 O O . VAL B 1 22 ? -9.328 -17.219 -10.25 1 92.81 22 VAL B O 1
ATOM 1401 N N . GLY B 1 23 ? -10.57 -16.156 -11.805 1 92.88 23 GLY B N 1
ATOM 1402 C CA . GLY B 1 23 ? -9.828 -16.781 -12.883 1 92.88 23 GLY B CA 1
ATOM 1403 C C . GLY B 1 23 ? -8.344 -16.453 -12.844 1 92.88 23 GLY B C 1
ATOM 1404 O O . GLY B 1 23 ? -7.504 -17.344 -13.047 1 92.88 23 GLY B O 1
ATOM 1405 N N . ALA B 1 24 ? -8.008 -15.242 -12.609 1 93.06 24 ALA B N 1
ATOM 1406 C CA . ALA B 1 24 ? -6.621 -14.789 -12.562 1 93.06 24 ALA B CA 1
ATOM 1407 C C . ALA B 1 24 ? -5.855 -15.477 -11.438 1 93.06 24 ALA B C 1
ATOM 1409 O O . ALA B 1 24 ? -4.758 -16 -11.656 1 93.06 24 ALA B O 1
ATOM 1410 N N . VAL B 1 25 ? -6.426 -15.516 -10.266 1 93.81 25 VAL B N 1
ATOM 1411 C CA . VAL B 1 25 ? -5.758 -16.094 -9.109 1 93.81 25 VAL B CA 1
ATOM 1412 C C . VAL B 1 25 ? -5.527 -17.594 -9.344 1 93.81 25 VAL B C 1
ATOM 1414 O O . VAL B 1 25 ? -4.418 -18.094 -9.141 1 93.81 25 VAL B O 1
ATOM 1417 N N . 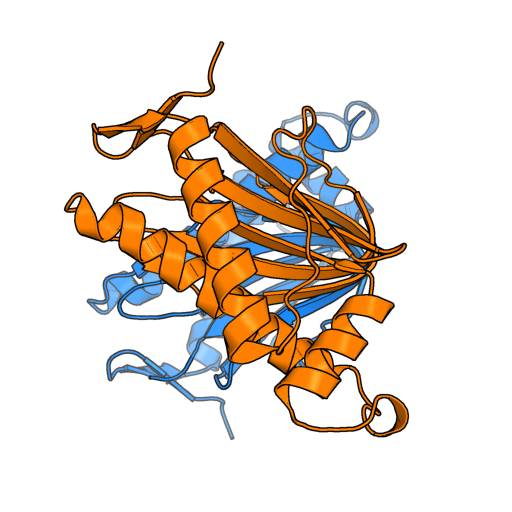LYS B 1 26 ? -6.512 -18.266 -9.75 1 94.19 26 LYS B N 1
ATOM 1418 C CA . LYS B 1 26 ? -6.387 -19.703 -9.977 1 94.19 26 LYS B CA 1
ATOM 1419 C C . LYS B 1 26 ? -5.348 -20 -11.055 1 94.19 26 LYS B C 1
ATOM 1421 O O . LYS B 1 26 ? -4.559 -20.938 -10.922 1 94.19 26 LYS B O 1
ATOM 1426 N N . ASN B 1 27 ? -5.359 -19.188 -12.109 1 94.31 27 ASN B N 1
ATOM 1427 C CA . ASN B 1 27 ? -4.379 -19.359 -13.18 1 94.31 27 ASN B CA 1
ATOM 1428 C C . ASN B 1 27 ? -2.957 -19.109 -12.68 1 94.31 27 ASN B C 1
ATOM 1430 O O . ASN B 1 27 ? -2.051 -19.891 -12.969 1 94.31 27 ASN B O 1
ATOM 1434 N N . ILE B 1 28 ? -2.732 -18.078 -11.95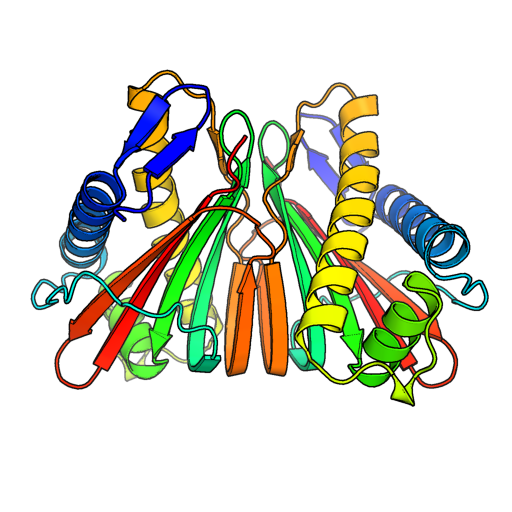3 1 93.94 28 ILE B N 1
ATOM 1435 C CA . ILE B 1 28 ? -1.414 -17.734 -11.43 1 93.94 28 ILE B CA 1
ATOM 1436 C C . ILE B 1 28 ? -0.925 -18.828 -10.492 1 93.94 28 ILE B C 1
ATOM 1438 O O . ILE B 1 28 ? 0.224 -19.266 -10.586 1 93.94 28 ILE B O 1
ATOM 1442 N N . PHE B 1 29 ? -1.738 -19.25 -9.578 1 94.06 29 PHE B N 1
ATOM 1443 C CA . PHE B 1 29 ? -1.351 -20.281 -8.633 1 94.06 29 PHE B CA 1
ATOM 1444 C C . PHE B 1 29 ? -1.039 -21.594 -9.359 1 94.06 29 PHE B C 1
ATOM 1446 O O . PHE B 1 29 ? -0.064 -22.266 -9.031 1 94.06 29 PHE B O 1
ATOM 1453 N N . ALA B 1 30 ? -1.826 -21.922 -10.297 1 93.5 30 ALA B N 1
ATOM 1454 C CA . ALA B 1 30 ? -1.627 -23.172 -11.031 1 93.5 30 ALA B CA 1
ATOM 1455 C C . ALA B 1 30 ? -0.346 -23.109 -11.859 1 93.5 30 ALA B C 1
ATOM 1457 O O . ALA B 1 30 ? 0.42 -24.078 -11.891 1 93.5 30 ALA B O 1
ATOM 1458 N N . THR B 1 31 ? -0.11 -22.016 -12.578 1 91.62 31 THR B N 1
ATOM 1459 C CA . THR B 1 31 ? 0.966 -21.938 -13.562 1 91.62 31 THR B CA 1
ATOM 1460 C C . THR B 1 31 ? 2.277 -21.531 -12.898 1 91.62 31 THR B C 1
ATOM 1462 O O . THR B 1 31 ? 3.342 -22.047 -13.234 1 91.62 31 THR B O 1
ATOM 1465 N N . MET B 1 32 ? 2.199 -20.625 -11.922 1 89.75 32 MET B N 1
ATOM 1466 C CA . MET B 1 32 ? 3.428 -20.078 -11.336 1 89.75 32 MET B CA 1
ATOM 1467 C C . MET B 1 32 ? 3.795 -20.828 -10.062 1 89.75 32 MET B C 1
ATOM 1469 O O . MET B 1 32 ? 4.973 -20.922 -9.711 1 89.75 32 MET B O 1
ATOM 1473 N N . ILE B 1 33 ? 2.797 -21.359 -9.344 1 89.81 33 ILE B N 1
ATOM 1474 C CA . ILE B 1 33 ? 3.041 -21.953 -8.023 1 89.81 33 ILE B CA 1
ATOM 1475 C C . ILE B 1 33 ? 2.756 -23.453 -8.062 1 89.81 33 ILE B C 1
ATOM 1477 O O . ILE B 1 33 ? 3.098 -24.172 -7.125 1 89.81 33 ILE B O 1
ATOM 1481 N N . PHE B 1 34 ? 2.158 -23.922 -9.062 1 91.12 34 PHE B N 1
ATOM 1482 C CA . PHE B 1 34 ? 1.832 -25.328 -9.242 1 91.12 34 PHE B CA 1
ATOM 1483 C C . PHE B 1 34 ? 0.875 -25.812 -8.156 1 91.12 34 PHE B C 1
ATOM 1485 O O . PHE B 1 34 ? 1.022 -26.906 -7.633 1 91.12 34 PHE B O 1
ATOM 1492 N N . ILE B 1 35 ? 0.076 -24.922 -7.715 1 87.62 35 ILE B N 1
ATOM 1493 C CA . ILE B 1 35 ? -1.025 -25.234 -6.809 1 87.62 35 ILE B CA 1
ATOM 1494 C C . ILE B 1 35 ? -2.355 -25.078 -7.543 1 87.62 35 ILE B C 1
ATOM 1496 O O . ILE B 1 35 ? -2.662 -24 -8.062 1 87.62 35 ILE B O 1
ATOM 1500 N N . SER B 1 36 ? -3.16 -26.141 -7.59 1 88.88 36 SER B N 1
ATOM 1501 C CA . SER B 1 36 ? -4.402 -26.094 -8.352 1 88.88 36 SER B CA 1
ATOM 1502 C C . SER B 1 36 ? -5.605 -26.422 -7.469 1 88.88 36 SER B C 1
ATOM 1504 O O . SER B 1 36 ? -6.746 -26.422 -7.938 1 88.88 36 SER B O 1
ATOM 1506 N N . ASP B 1 37 ? -5.332 -26.641 -6.219 1 89.69 37 ASP B N 1
ATOM 1507 C CA . ASP B 1 37 ? -6.418 -27.062 -5.336 1 89.69 37 ASP B CA 1
ATOM 1508 C C . ASP B 1 37 ? -6.934 -25.875 -4.516 1 89.69 37 ASP B C 1
ATOM 1510 O O . ASP B 1 37 ? -7.188 -26.016 -3.314 1 89.69 37 ASP B O 1
ATOM 1514 N N . ILE B 1 38 ? -7.102 -24.781 -5.137 1 89.38 38 ILE B N 1
ATOM 1515 C CA . ILE B 1 38 ? -7.66 -23.609 -4.488 1 89.38 38 ILE B CA 1
ATOM 1516 C C . ILE B 1 38 ? -9.141 -23.484 -4.832 1 89.38 38 ILE B C 1
ATOM 1518 O O . ILE B 1 38 ? -9.539 -23.672 -5.984 1 89.38 38 ILE B O 1
ATOM 1522 N N . GLU B 1 39 ? -9.953 -23.219 -3.832 1 89.81 39 GLU B N 1
ATOM 1523 C CA . GLU B 1 39 ? -11.391 -23.031 -4.02 1 89.81 39 GLU B CA 1
ATOM 1524 C C . GLU B 1 39 ? -11.812 -21.594 -3.711 1 89.81 39 GLU B C 1
ATOM 1526 O O . GLU B 1 39 ? -11.422 -21.047 -2.682 1 89.81 39 GLU B O 1
ATOM 1531 N N . ASP B 1 40 ? -12.547 -21.062 -4.617 1 87.69 40 ASP B N 1
ATOM 1532 C CA . ASP B 1 40 ? -13.023 -19.703 -4.367 1 87.69 40 ASP B CA 1
ATOM 1533 C C . ASP B 1 40 ? -14.359 -19.719 -3.623 1 87.69 40 ASP B C 1
ATOM 1535 O O . ASP B 1 40 ? -15.164 -20.641 -3.814 1 87.69 40 ASP B O 1
ATOM 1539 N N . ARG B 1 41 ? -14.57 -18.75 -2.723 1 78 41 ARG B N 1
ATOM 1540 C CA . ARG B 1 41 ? -15.805 -18.625 -1.944 1 78 41 ARG B CA 1
ATOM 1541 C C . ARG B 1 41 ? -16.484 -17.297 -2.193 1 78 41 ARG B C 1
ATOM 1543 O O . ARG B 1 41 ? -17.062 -16.703 -1.277 1 78 41 ARG B O 1
ATOM 1550 N N . TYR B 1 42 ? -16.562 -16.875 -3.412 1 71.38 42 TYR B N 1
ATOM 1551 C CA . TYR B 1 42 ? -17.188 -15.602 -3.736 1 71.38 42 TYR B CA 1
ATOM 1552 C C . TYR B 1 42 ? -18.688 -15.625 -3.428 1 71.38 42 TYR B C 1
ATOM 1554 O O . TYR B 1 42 ? -19.344 -16.656 -3.613 1 71.38 42 TYR B O 1
ATOM 1562 N N . PRO B 1 43 ? -19.234 -14.312 -2.85 1 63.88 43 PRO B N 1
ATOM 1563 C CA . PRO B 1 43 ? -18.672 -13.031 -2.398 1 63.88 43 PRO B CA 1
ATOM 1564 C C . PRO B 1 43 ? -18.422 -13 -0.892 1 63.88 43 PRO B C 1
ATOM 1566 O O . PRO B 1 43 ? -19 -13.797 -0.148 1 63.88 43 PRO B O 1
ATOM 1569 N N . LEU B 1 44 ? -17.219 -12.367 -0.553 1 63.72 44 LEU B N 1
ATOM 1570 C CA . LEU B 1 44 ? -17.219 -12.078 0.876 1 63.72 44 LEU B CA 1
ATOM 1571 C C . LEU B 1 44 ? -18.031 -10.82 1.172 1 63.72 44 LEU B C 1
ATOM 1573 O O . LEU B 1 44 ? -17.984 -9.852 0.404 1 63.72 44 LEU B O 1
ATOM 1577 N N . ASP B 1 45 ? -18.938 -10.914 2.053 1 55.72 45 ASP B N 1
ATOM 1578 C CA . ASP B 1 45 ? -19.828 -9.812 2.438 1 55.72 45 ASP B CA 1
ATOM 1579 C C . ASP B 1 45 ? -19.016 -8.625 2.963 1 55.72 45 ASP B C 1
ATOM 1581 O O . ASP B 1 45 ? -19.406 -7.469 2.77 1 55.72 45 ASP B O 1
ATOM 1585 N N . LYS B 1 46 ? -17.984 -9.016 3.902 1 55.84 46 LYS B N 1
ATOM 1586 C CA . LYS B 1 46 ? -17.406 -7.805 4.473 1 55.84 46 LYS B CA 1
ATOM 1587 C C . LYS B 1 46 ? -15.906 -7.719 4.168 1 55.84 46 LYS B C 1
ATOM 1589 O O . LYS B 1 46 ? -15.203 -8.734 4.191 1 55.84 46 LYS B O 1
ATOM 1594 N N . PRO B 1 47 ? -15.586 -6.578 3.748 1 59.66 47 PRO B N 1
ATOM 1595 C CA . PRO B 1 47 ? -14.156 -6.359 3.551 1 59.66 47 PRO B CA 1
ATOM 1596 C C . PRO B 1 47 ? -13.336 -6.68 4.801 1 59.66 47 PRO B C 1
ATOM 1598 O O . PRO B 1 47 ? -13.727 -6.312 5.91 1 59.66 47 PRO B O 1
ATOM 1601 N N . VAL B 1 48 ? -12.562 -7.746 4.844 1 63.38 48 VAL B N 1
ATOM 1602 C CA . VAL B 1 48 ? -11.633 -8.039 5.93 1 63.38 48 VAL B CA 1
ATOM 1603 C C . VAL B 1 48 ? -10.406 -7.137 5.812 1 63.38 48 VAL B C 1
ATOM 1605 O O . VAL B 1 48 ? -9.758 -7.094 4.766 1 63.38 48 VAL B O 1
ATOM 1608 N N . SER B 1 49 ? -10.281 -6.516 6.859 1 76.75 49 SER B N 1
ATOM 1609 C CA . SER B 1 49 ? -9.148 -5.594 6.801 1 76.75 49 SER B CA 1
ATOM 1610 C C . SER B 1 49 ? -8.117 -5.918 7.875 1 76.75 49 SER B C 1
ATOM 1612 O O . SER B 1 49 ? -7.023 -5.352 7.883 1 76.75 49 SER B O 1
ATOM 1614 N N . HIS B 1 50 ? -8.461 -6.898 8.664 1 84.88 50 HIS B N 1
ATOM 1615 C CA . HIS B 1 50 ? -7.543 -7.219 9.75 1 84.88 50 HIS B CA 1
ATOM 1616 C C . HIS B 1 50 ? -6.844 -8.555 9.508 1 84.88 50 HIS B C 1
ATOM 1618 O O . HIS B 1 50 ? -7.488 -9.539 9.141 1 84.88 50 HIS B O 1
ATOM 1624 N N . PHE B 1 51 ? -5.582 -8.57 9.789 1 86.81 51 PHE B N 1
ATOM 1625 C CA . PHE B 1 51 ? -4.789 -9.758 9.461 1 86.81 51 PHE B CA 1
ATOM 1626 C C . PHE B 1 51 ? -3.855 -10.109 10.617 1 86.81 51 PHE B C 1
ATOM 1628 O O . PHE B 1 51 ? -3.291 -9.227 11.258 1 86.81 51 PHE B O 1
ATOM 1635 N N . THR B 1 52 ? -3.746 -11.375 10.875 1 85.81 52 THR B N 1
ATOM 1636 C CA . THR B 1 52 ? -2.857 -11.914 11.898 1 85.81 52 THR B CA 1
ATOM 1637 C C . THR B 1 52 ? -1.87 -12.906 11.289 1 85.81 52 THR B C 1
ATOM 1639 O O . THR B 1 52 ? -2.27 -13.836 10.586 1 85.81 52 THR B O 1
ATOM 1642 N N . CYS B 1 53 ? -0.599 -12.688 11.586 1 89.62 53 CYS B N 1
ATOM 1643 C CA . CYS B 1 53 ? 0.462 -13.547 11.07 1 89.62 53 CYS B CA 1
ATOM 1644 C C . CYS B 1 53 ? 0.266 -13.836 9.586 1 89.62 53 CYS B C 1
ATOM 1646 O O . CYS B 1 53 ? 0.242 -14.992 9.172 1 89.62 53 CYS B O 1
ATOM 1648 N N . SER B 1 54 ? 0.136 -12.805 8.883 1 94.56 54 SER B N 1
ATOM 1649 C CA . SER B 1 54 ? -0.169 -12.859 7.457 1 94.56 54 SER B CA 1
ATOM 1650 C C . SER B 1 54 ? 0.793 -11.992 6.652 1 94.56 54 SER B C 1
ATOM 1652 O O . SER B 1 54 ? 1.662 -11.328 7.223 1 94.56 54 SER B O 1
ATOM 1654 N N . ILE B 1 55 ? 0.751 -12.125 5.406 1 96.31 55 ILE B N 1
ATOM 1655 C CA . ILE B 1 55 ? 1.474 -11.305 4.445 1 96.31 55 ILE B CA 1
ATOM 1656 C C . ILE B 1 55 ? 0.495 -10.727 3.424 1 96.31 55 ILE B C 1
ATOM 1658 O O . ILE B 1 55 ? -0.359 -11.438 2.898 1 96.31 55 ILE B O 1
ATOM 1662 N N . SER B 1 56 ? 0.581 -9.453 3.258 1 96.69 56 SER B N 1
ATOM 1663 C CA . SER B 1 56 ? -0.242 -8.766 2.268 1 96.69 56 SER B CA 1
ATOM 1664 C C . SER B 1 56 ? 0.615 -8.156 1.16 1 96.69 56 SER B C 1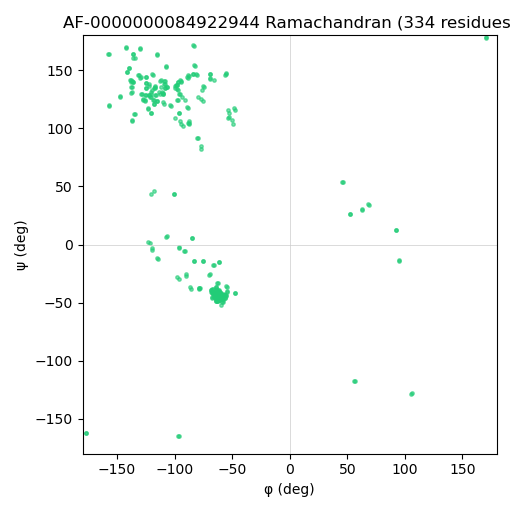
ATOM 1666 O O . SER B 1 56 ? 1.604 -7.477 1.436 1 96.69 56 SER B O 1
ATOM 1668 N N . GLY B 1 57 ? 0.335 -8.531 -0.023 1 96.88 57 GLY B N 1
ATOM 1669 C CA . GLY B 1 57 ? 0.87 -7.82 -1.171 1 96.88 57 GLY B CA 1
ATOM 1670 C C . GLY B 1 57 ? -0.099 -6.801 -1.745 1 96.88 57 GLY B C 1
ATOM 1671 O O . GLY B 1 57 ? -1.299 -7.066 -1.842 1 96.88 57 GLY B O 1
ATOM 1672 N N . MET B 1 58 ? 0.446 -5.602 -2.146 1 96.44 58 MET B N 1
ATOM 1673 C CA . MET B 1 58 ? -0.402 -4.527 -2.66 1 96.44 58 MET B CA 1
ATOM 1674 C C . MET B 1 58 ? 0.238 -3.859 -3.871 1 96.44 58 MET B C 1
ATOM 1676 O O . MET B 1 58 ? 1.455 -3.668 -3.908 1 96.44 58 MET B O 1
ATOM 1680 N N . VAL B 1 59 ? -0.573 -3.525 -4.789 1 96.75 59 VAL B N 1
ATOM 1681 C CA . VAL B 1 59 ? -0.166 -2.73 -5.941 1 96.75 59 VAL B CA 1
ATOM 1682 C C . VAL B 1 59 ? -1.227 -1.673 -6.242 1 96.75 59 VAL B C 1
ATOM 1684 O O . VAL B 1 59 ? -2.418 -1.982 -6.309 1 96.75 59 VAL B O 1
ATOM 1687 N N . GLY B 1 60 ? -0.819 -0.49 -6.395 1 95.56 60 GLY B N 1
ATOM 1688 C CA . GLY B 1 60 ? -1.733 0.587 -6.742 1 95.56 60 GLY B CA 1
ATOM 1689 C C . GLY B 1 60 ? -2.008 0.68 -8.234 1 95.56 60 GLY B C 1
ATOM 1690 O O . GLY B 1 60 ? -1.123 0.417 -9.047 1 95.56 60 GLY B O 1
ATOM 1691 N N . LEU B 1 61 ? -3.248 1.093 -8.547 1 94.56 61 LEU B N 1
ATOM 1692 C CA . LEU B 1 61 ? -3.664 1.419 -9.906 1 94.56 61 LEU B CA 1
ATOM 1693 C C . LEU B 1 61 ? -3.871 2.922 -10.062 1 94.56 61 LEU B C 1
ATOM 1695 O O . LEU B 1 61 ? -4.422 3.574 -9.172 1 94.56 61 LEU B O 1
ATOM 1699 N N . GLY B 1 62 ? -3.461 3.441 -11.195 1 92.5 62 GLY B N 1
ATOM 1700 C CA . GLY B 1 62 ? -3.678 4.844 -11.508 1 92.5 62 GLY B CA 1
ATOM 1701 C C . GLY B 1 62 ? -4.016 5.078 -12.969 1 92.5 62 GLY B C 1
ATOM 1702 O O . GLY B 1 62 ? -3.873 4.176 -13.797 1 92.5 62 GLY B O 1
ATOM 1703 N N . GLY B 1 63 ? -4.453 6.371 -13.297 1 90.69 63 GLY B N 1
ATOM 1704 C CA . GLY B 1 63 ? -4.867 6.727 -14.648 1 90.69 63 GLY B CA 1
ATOM 1705 C C . GLY B 1 63 ? -6.367 6.867 -14.789 1 90.69 63 GLY B C 1
ATOM 1706 O O . GLY B 1 63 ? -7.008 7.582 -14.016 1 90.69 63 GLY B O 1
ATOM 1707 N N . ASP B 1 64 ? -6.895 6.145 -15.82 1 88.44 64 ASP B N 1
ATOM 1708 C CA . ASP B 1 64 ? -8.336 6.227 -16.062 1 88.44 64 ASP B CA 1
ATOM 1709 C C . ASP B 1 64 ? -9.117 5.547 -14.953 1 88.44 64 ASP B C 1
ATOM 1711 O O . ASP B 1 64 ? -10.289 5.863 -14.727 1 88.44 64 ASP B O 1
ATOM 1715 N N . CYS B 1 65 ? -8.492 4.637 -14.336 1 86.38 65 CYS B N 1
ATOM 1716 C CA . CYS B 1 65 ? -9.039 3.945 -13.172 1 86.38 65 CYS B CA 1
ATOM 1717 C C . CYS B 1 65 ? -8.062 3.977 -12.008 1 86.38 65 CYS B C 1
ATOM 1719 O O . CYS B 1 65 ? -6.887 3.629 -12.164 1 86.38 65 CYS B O 1
ATOM 1721 N N . THR B 1 66 ? -8.562 4.496 -10.844 1 90.88 66 THR B N 1
ATOM 1722 C CA . THR B 1 66 ? -7.73 4.531 -9.648 1 90.88 66 THR B CA 1
ATOM 1723 C C . THR B 1 66 ? -8.188 3.482 -8.633 1 90.88 66 THR B C 1
ATOM 1725 O O . THR B 1 66 ? -9.391 3.299 -8.43 1 90.88 66 THR B O 1
ATOM 1728 N N . GLY B 1 67 ? -7.164 2.791 -8.094 1 92.06 67 GLY B N 1
ATOM 1729 C CA . GLY B 1 67 ? -7.547 1.748 -7.156 1 92.06 67 GLY B CA 1
ATOM 1730 C C . GLY B 1 67 ? -6.359 1.05 -6.52 1 92.06 67 GLY B C 1
ATOM 1731 O O . GLY B 1 67 ? -5.258 1.6 -6.484 1 92.06 67 GLY B O 1
ATOM 1732 N N . MET B 1 68 ? -6.688 -0.148 -5.953 1 94 68 MET B N 1
ATOM 1733 C CA . MET B 1 68 ? -5.699 -0.96 -5.254 1 94 68 MET B CA 1
ATOM 1734 C C . MET B 1 68 ? -6.004 -2.445 -5.41 1 94 68 MET B C 1
ATOM 1736 O O . MET B 1 68 ? -7.148 -2.871 -5.227 1 94 68 MET B O 1
ATOM 1740 N N . VAL B 1 69 ? -4.98 -3.164 -5.855 1 95.5 69 VAL B N 1
ATOM 1741 C CA . VAL B 1 69 ? -5.051 -4.621 -5.891 1 95.5 69 VAL B CA 1
ATOM 1742 C C . VAL B 1 69 ? -4.324 -5.203 -4.68 1 95.5 69 VAL B C 1
ATOM 1744 O O . VAL B 1 69 ? -3.25 -4.73 -4.305 1 95.5 69 VAL B O 1
ATOM 1747 N N . GLY B 1 70 ? -4.945 -6.203 -4.066 1 95.19 70 GLY B N 1
ATOM 1748 C CA . GLY B 1 70 ? -4.324 -6.793 -2.893 1 95.19 70 GLY B CA 1
ATOM 1749 C C . GLY B 1 70 ? -4.48 -8.305 -2.83 1 95.19 70 GLY B C 1
ATOM 1750 O O . GLY B 1 70 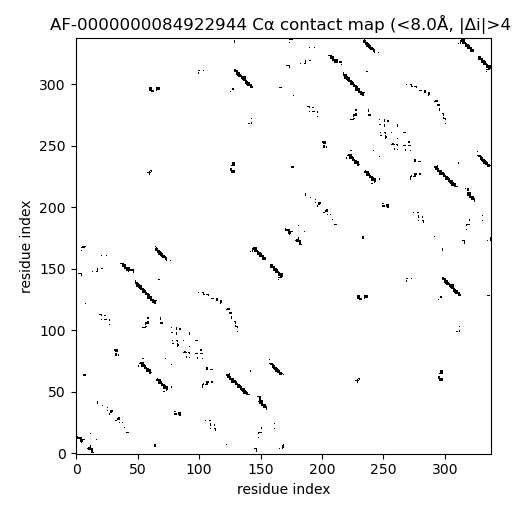? -5.465 -8.852 -3.328 1 95.19 70 GLY B O 1
ATOM 1751 N N . ILE B 1 71 ? -3.508 -8.922 -2.258 1 95.94 71 ILE B N 1
ATOM 1752 C CA . ILE B 1 71 ? -3.582 -10.328 -1.863 1 95.94 71 ILE B CA 1
ATOM 1753 C C . ILE B 1 71 ? -3.146 -10.477 -0.407 1 95.94 71 ILE B C 1
ATOM 1755 O O . ILE B 1 71 ? -2.146 -9.891 0.011 1 95.94 71 ILE B O 1
ATOM 1759 N N . HIS B 1 72 ? -3.885 -11.125 0.39 1 95.75 72 HIS B N 1
ATOM 1760 C CA . HIS B 1 72 ? -3.639 -11.352 1.81 1 95.75 72 HIS B CA 1
ATOM 1761 C C . HIS B 1 72 ? -3.607 -12.844 2.135 1 95.75 72 HIS B C 1
ATOM 1763 O O . HIS B 1 72 ? -4.625 -13.531 2.01 1 95.75 72 HIS B O 1
ATOM 1769 N N . ILE B 1 73 ? -2.492 -13.312 2.592 1 96 73 ILE B N 1
ATOM 1770 C CA . ILE B 1 73 ? -2.273 -14.75 2.691 1 96 73 ILE B CA 1
ATOM 1771 C C . ILE B 1 73 ? -1.591 -15.078 4.016 1 96 73 ILE B C 1
ATOM 1773 O O . ILE B 1 73 ? -0.69 -14.359 4.453 1 96 73 ILE B O 1
ATOM 1777 N N . PRO B 1 74 ? -2.072 -16.109 4.676 1 95.44 74 PRO B N 1
ATOM 1778 C CA . PRO B 1 74 ? -1.348 -16.531 5.879 1 95.44 74 PRO B CA 1
ATOM 1779 C C . PRO B 1 74 ? 0.126 -16.828 5.609 1 95.44 74 PRO B C 1
ATOM 1781 O O . PRO B 1 74 ? 0.466 -17.375 4.559 1 95.44 74 PRO B O 1
ATOM 1784 N N . GLU B 1 75 ? 0.931 -16.562 6.582 1 94.44 75 GLU B N 1
ATOM 1785 C CA . GLU B 1 75 ? 2.377 -16.688 6.43 1 94.44 75 GLU B CA 1
ATOM 1786 C C . GLU B 1 75 ? 2.754 -18.109 5.996 1 94.44 75 GLU B C 1
ATOM 1788 O O . GLU B 1 75 ? 3.611 -18.281 5.129 1 94.44 75 GLU B O 1
ATOM 1793 N N . GLU B 1 76 ? 2.152 -19.094 6.562 1 93.19 76 GLU B N 1
ATOM 1794 C CA . GLU B 1 76 ? 2.471 -20.484 6.242 1 93.19 76 GLU B CA 1
ATOM 1795 C C . GLU B 1 76 ? 2.199 -20.781 4.77 1 93.19 76 GLU B C 1
ATOM 1797 O O . GLU B 1 76 ? 3.018 -21.422 4.102 1 93.19 76 GLU B O 1
ATOM 1802 N N . LEU B 1 77 ? 1.088 -20.391 4.32 1 94.12 77 LEU B N 1
ATOM 1803 C CA . LEU B 1 77 ? 0.739 -20.625 2.922 1 94.12 77 LEU B CA 1
ATOM 1804 C C . LEU B 1 77 ? 1.639 -19.812 1.994 1 94.12 77 LEU B C 1
ATOM 1806 O O . LEU B 1 77 ? 1.989 -20.281 0.905 1 94.12 77 LEU B O 1
ATOM 1810 N N . ALA B 1 78 ? 1.978 -18.609 2.363 1 95.12 78 ALA B N 1
ATOM 1811 C CA . ALA B 1 78 ? 2.908 -17.781 1.587 1 95.12 78 ALA B CA 1
ATOM 1812 C C . ALA B 1 78 ? 4.25 -18.5 1.419 1 95.12 78 ALA B C 1
ATOM 1814 O O . ALA B 1 78 ? 4.844 -18.469 0.338 1 95.12 78 ALA B O 1
ATOM 1815 N N . ARG B 1 79 ? 4.691 -19.047 2.477 1 94.38 79 ARG B N 1
ATOM 1816 C CA . ARG B 1 79 ? 5.957 -19.781 2.428 1 94.38 79 ARG B CA 1
ATOM 1817 C C . ARG B 1 79 ? 5.859 -20.984 1.496 1 94.38 79 ARG B C 1
ATOM 1819 O O . ARG B 1 79 ? 6.789 -21.266 0.733 1 94.38 79 ARG B O 1
ATOM 1826 N N . GLU B 1 80 ? 4.812 -21.688 1.628 1 93 80 GLU B N 1
ATOM 1827 C CA . GLU B 1 80 ? 4.586 -22.828 0.736 1 93 80 GLU B CA 1
ATOM 1828 C C . GLU B 1 80 ? 4.566 -22.375 -0.724 1 93 80 GLU B C 1
ATOM 1830 O O . GLU B 1 80 ? 5.191 -23.016 -1.577 1 93 80 GLU B O 1
ATOM 1835 N N . ALA B 1 81 ? 3.84 -21.344 -0.958 1 93.69 81 ALA B N 1
ATOM 1836 C CA . ALA B 1 81 ? 3.756 -20.812 -2.316 1 93.69 81 ALA B CA 1
ATOM 1837 C C . ALA B 1 81 ? 5.133 -20.406 -2.83 1 93.69 81 ALA B C 1
ATOM 1839 O O . ALA B 1 81 ? 5.477 -20.672 -3.984 1 93.69 81 ALA B O 1
ATOM 1840 N N . THR B 1 82 ? 5.875 -19.781 -2.01 1 94.69 82 THR B N 1
ATOM 1841 C CA . THR B 1 82 ? 7.215 -19.344 -2.371 1 94.69 82 THR B CA 1
ATOM 1842 C C . THR B 1 82 ? 8.109 -20.531 -2.707 1 94.69 82 THR B C 1
ATOM 1844 O O . THR B 1 82 ? 8.805 -20.516 -3.727 1 94.69 82 THR B O 1
ATOM 1847 N N . ALA B 1 83 ? 8.07 -21.5 -1.847 1 93.62 83 ALA B N 1
ATOM 1848 C CA . ALA B 1 83 ? 8.875 -22.688 -2.072 1 93.62 83 ALA B CA 1
ATOM 1849 C C . ALA B 1 83 ? 8.547 -23.328 -3.416 1 93.62 83 ALA B C 1
ATOM 1851 O O . ALA B 1 83 ? 9.445 -23.703 -4.172 1 93.62 83 ALA B O 1
ATOM 1852 N N . SER B 1 84 ? 7.266 -23.391 -3.66 1 93.06 84 SER B N 1
ATOM 1853 C CA . SER B 1 84 ? 6.805 -23.984 -4.914 1 93.06 84 SER B CA 1
ATOM 1854 C C . SER B 1 84 ? 7.246 -23.141 -6.113 1 93.06 84 SER B C 1
ATOM 1856 O O . SER B 1 84 ? 7.762 -23.688 -7.094 1 93.06 84 SER B O 1
ATOM 1858 N N . MET B 1 85 ? 7.086 -21.891 -6 1 92.25 85 MET B N 1
ATOM 1859 C CA . MET B 1 85 ? 7.434 -20.969 -7.082 1 92.25 85 MET B CA 1
ATOM 1860 C C . MET B 1 85 ? 8.922 -21.047 -7.398 1 92.25 85 MET B C 1
ATOM 1862 O O . MET B 1 85 ? 9.32 -20.953 -8.562 1 92.25 85 MET B O 1
ATOM 1866 N N . LEU B 1 86 ? 9.727 -21.172 -6.418 1 90.81 86 LEU B N 1
ATOM 1867 C CA . LEU B 1 86 ? 11.18 -21.141 -6.582 1 90.81 86 LEU B CA 1
ATOM 1868 C C . LEU B 1 86 ? 11.734 -22.547 -6.793 1 90.81 86 LEU B C 1
ATOM 1870 O O . LEU B 1 86 ? 12.922 -22.719 -7.059 1 90.81 86 LEU B O 1
ATOM 1874 N N . GLY B 1 87 ? 10.891 -23.516 -6.684 1 91.5 87 GLY B N 1
ATOM 1875 C CA . GLY B 1 87 ? 11.336 -24.906 -6.816 1 91.5 87 GLY B CA 1
ATOM 1876 C C . GLY B 1 87 ? 12.227 -25.344 -5.676 1 91.5 87 GLY B C 1
ATOM 1877 O O . GLY B 1 87 ? 13.227 -26.031 -5.895 1 91.5 87 GLY B O 1
ATOM 1878 N N . MET B 1 88 ? 11.922 -24.828 -4.543 1 90.5 88 MET B N 1
ATOM 1879 C CA . MET B 1 88 ? 12.695 -25.156 -3.346 1 90.5 88 MET B CA 1
ATOM 1880 C C . MET B 1 88 ? 11.844 -25.906 -2.33 1 90.5 88 MET B C 1
ATOM 1882 O O . MET B 1 88 ? 10.617 -25.922 -2.438 1 90.5 88 MET B O 1
ATOM 1886 N N . GLU B 1 89 ? 12.531 -26.531 -1.37 1 89.94 89 GLU B N 1
ATOM 1887 C CA . GLU B 1 89 ? 11.836 -27.125 -0.235 1 89.94 89 GLU B CA 1
ATOM 1888 C C . GLU B 1 89 ? 11.531 -26.078 0.834 1 89.94 89 GLU B C 1
ATOM 1890 O O . GLU B 1 89 ? 12.227 -25.062 0.931 1 89.94 89 GLU B O 1
ATOM 1895 N N . MET B 1 90 ? 10.469 -26.359 1.608 1 86.69 90 MET B N 1
ATOM 1896 C CA . MET B 1 90 ? 10.016 -25.406 2.623 1 86.69 90 MET B CA 1
ATOM 1897 C C . MET B 1 90 ? 11.156 -25.062 3.578 1 86.69 90 MET B C 1
ATOM 1899 O O . MET B 1 90 ? 11.266 -23.906 4.016 1 86.69 90 MET B O 1
ATOM 1903 N N . ASP B 1 91 ? 11.984 -25.953 3.895 1 88 91 ASP B N 1
ATOM 1904 C CA . ASP B 1 91 ? 13.047 -25.75 4.871 1 88 91 ASP B CA 1
ATOM 1905 C C . ASP B 1 91 ? 14.18 -24.906 4.281 1 88 91 ASP B C 1
ATOM 1907 O O . ASP B 1 91 ? 15.047 -24.422 5.012 1 88 91 ASP B O 1
ATOM 1911 N N . GLU B 1 92 ? 14.148 -24.781 2.967 1 87.38 92 GLU B N 1
ATOM 1912 C CA . GLU B 1 92 ? 15.172 -24 2.279 1 87.38 92 GLU B CA 1
ATOM 1913 C C . GLU B 1 92 ? 14.836 -22.516 2.297 1 87.38 92 GLU B C 1
ATOM 1915 O O . GLU B 1 92 ? 15.695 -21.672 2.029 1 87.38 92 GLU B O 1
ATOM 1920 N N . ILE B 1 93 ? 13.617 -22.281 2.637 1 85.69 93 ILE B N 1
ATOM 1921 C CA . ILE B 1 93 ? 13.188 -20.875 2.711 1 85.69 93 ILE B CA 1
ATOM 1922 C C . ILE B 1 93 ? 13.656 -20.266 4.027 1 85.69 93 ILE B C 1
ATOM 1924 O O . ILE B 1 93 ? 13.094 -20.562 5.09 1 85.69 93 ILE B O 1
ATOM 1928 N N . GLU B 1 94 ? 14.75 -19.672 4.125 1 73.5 94 GLU B N 1
ATOM 1929 C CA . GLU B 1 94 ? 15.359 -19.219 5.367 1 73.5 94 GLU B CA 1
ATOM 1930 C C . GLU B 1 94 ? 14.93 -17.797 5.707 1 73.5 94 GLU B C 1
ATOM 1932 O O . GLU B 1 94 ? 14.891 -17.406 6.879 1 73.5 94 GLU B O 1
ATOM 1937 N N . GLY B 1 95 ? 14.586 -17.047 4.828 1 77.38 95 GLY B N 1
ATOM 1938 C CA . GLY B 1 95 ? 14.383 -15.656 5.18 1 77.38 95 GLY B CA 1
ATOM 1939 C C . GLY B 1 95 ? 13.125 -15.062 4.566 1 77.38 95 GLY B C 1
ATOM 1940 O O . GLY B 1 95 ? 12.523 -15.656 3.672 1 77.38 95 GLY B O 1
ATOM 1941 N N . ASP B 1 96 ? 12.742 -13.938 5.242 1 83.62 96 ASP B N 1
ATOM 1942 C CA . ASP B 1 96 ? 11.547 -13.211 4.809 1 83.62 96 ASP B CA 1
ATOM 1943 C C . ASP B 1 96 ? 11.758 -12.594 3.428 1 83.62 96 ASP B C 1
ATOM 1945 O O . ASP B 1 96 ? 10.789 -12.328 2.709 1 83.62 96 ASP B O 1
ATOM 1949 N N . GLY B 1 97 ? 13.031 -12.508 3.078 1 87.81 97 GLY B N 1
ATOM 1950 C CA . GLY B 1 97 ? 13.328 -11.859 1.809 1 87.81 97 GLY B CA 1
ATOM 1951 C C . GLY B 1 97 ? 12.766 -12.609 0.615 1 87.81 97 GLY B C 1
ATOM 1952 O O . GLY B 1 97 ? 12.117 -12.008 -0.247 1 87.81 97 GLY B O 1
ATOM 1953 N N . ASP B 1 98 ? 12.992 -13.945 0.61 1 90.69 98 ASP B N 1
ATOM 1954 C CA . ASP B 1 98 ? 12.484 -14.75 -0.493 1 90.69 98 ASP B CA 1
ATOM 1955 C C . ASP B 1 98 ? 10.961 -14.711 -0.55 1 90.69 98 ASP B C 1
ATOM 1957 O O . ASP B 1 98 ? 10.375 -14.617 -1.632 1 90.69 98 ASP B O 1
ATOM 1961 N N . VAL B 1 99 ? 10.375 -14.75 0.577 1 93.88 99 VAL B N 1
ATOM 1962 C CA . VAL B 1 99 ? 8.922 -14.766 0.659 1 93.88 99 VAL B CA 1
ATOM 1963 C C . VAL B 1 99 ? 8.367 -13.422 0.194 1 93.88 99 VAL B C 1
ATOM 1965 O O . VAL B 1 99 ? 7.395 -13.375 -0.568 1 93.88 99 VAL B O 1
ATOM 1968 N N . HIS B 1 100 ? 9.023 -12.367 0.596 1 93.44 100 HIS B N 1
ATOM 1969 C CA . HIS B 1 100 ? 8.555 -11.039 0.217 1 93.44 100 HIS B CA 1
ATOM 1970 C C . HIS B 1 100 ? 8.719 -10.805 -1.281 1 93.44 100 HIS B C 1
ATOM 1972 O O . HIS B 1 100 ? 7.844 -10.219 -1.919 1 93.44 100 HIS B O 1
ATOM 1978 N N . ASP B 1 101 ? 9.828 -11.297 -1.817 1 92.06 101 ASP B N 1
ATOM 1979 C CA . ASP B 1 101 ? 10.039 -11.18 -3.256 1 92.06 101 ASP B CA 1
ATOM 1980 C C . ASP B 1 101 ? 8.969 -11.945 -4.031 1 92.06 101 ASP B C 1
ATOM 1982 O O . ASP B 1 101 ? 8.422 -11.438 -5.008 1 92.06 101 ASP B O 1
ATOM 1986 N N . ALA B 1 102 ? 8.703 -13.133 -3.592 1 94 102 ALA B N 1
ATOM 1987 C CA . ALA B 1 102 ? 7.703 -13.969 -4.25 1 94 102 ALA B CA 1
ATOM 1988 C C . ALA B 1 102 ? 6.316 -13.344 -4.152 1 94 102 ALA B C 1
ATOM 1990 O O . ALA B 1 102 ? 5.547 -13.359 -5.117 1 94 102 ALA B O 1
ATOM 1991 N N . MET B 1 103 ? 5.984 -12.812 -2.969 1 95 103 MET B N 1
ATOM 1992 C CA . MET B 1 103 ? 4.684 -12.172 -2.768 1 95 103 MET B CA 1
ATOM 1993 C C . MET B 1 103 ? 4.543 -10.938 -3.65 1 95 103 MET B C 1
ATOM 1995 O O . MET B 1 103 ? 3.459 -10.664 -4.168 1 95 103 MET B O 1
ATOM 1999 N N . GLY B 1 104 ? 5.656 -10.219 -3.768 1 94.38 104 GLY B N 1
ATOM 2000 C CA . GLY B 1 104 ? 5.656 -9.102 -4.695 1 94.38 104 GLY B CA 1
ATOM 2001 C C . GLY B 1 104 ? 5.355 -9.508 -6.125 1 94.38 104 GLY B C 1
ATOM 2002 O O . GLY B 1 104 ? 4.539 -8.867 -6.797 1 94.38 104 GLY B O 1
ATOM 2003 N N . GLU B 1 105 ? 5.996 -10.531 -6.551 1 93 105 GLU B N 1
ATOM 2004 C CA . GLU B 1 105 ? 5.773 -11.047 -7.902 1 93 105 GLU B CA 1
ATOM 2005 C C . GLU B 1 105 ? 4.328 -11.5 -8.086 1 93 105 GLU B C 1
ATOM 2007 O O . GLU B 1 105 ? 3.693 -11.164 -9.086 1 93 105 GLU B O 1
ATOM 2012 N N . LEU B 1 106 ? 3.834 -12.289 -7.109 1 94.81 106 LEU B N 1
ATOM 2013 C CA . LEU B 1 106 ? 2.457 -12.766 -7.164 1 94.81 106 LEU B CA 1
ATOM 2014 C C . LEU B 1 106 ? 1.482 -11.602 -7.277 1 94.81 106 LEU B C 1
ATOM 2016 O O . LEU B 1 106 ? 0.554 -11.633 -8.086 1 94.81 106 LEU B O 1
ATOM 2020 N N . THR B 1 107 ? 1.676 -10.617 -6.5 1 96.06 107 THR B N 1
ATOM 2021 C CA . THR B 1 107 ? 0.806 -9.445 -6.496 1 96.06 107 THR B CA 1
ATOM 2022 C C . THR B 1 107 ? 0.896 -8.703 -7.828 1 96.06 107 THR B C 1
ATOM 2024 O O . THR B 1 107 ? -0.118 -8.25 -8.359 1 96.06 107 THR B O 1
ATOM 2027 N N . ASN B 1 108 ? 2.121 -8.531 -8.367 1 94.69 108 ASN B N 1
ATOM 2028 C CA . ASN B 1 108 ? 2.312 -7.91 -9.672 1 94.69 108 ASN B CA 1
ATOM 2029 C C . ASN B 1 108 ? 1.562 -8.664 -10.766 1 94.69 108 ASN B C 1
ATOM 2031 O O . ASN B 1 1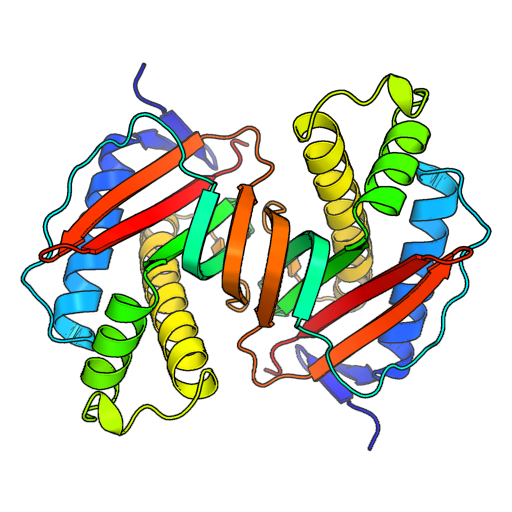08 ? 0.958 -8.047 -11.648 1 94.69 108 ASN B O 1
ATOM 2035 N N . MET B 1 109 ? 1.686 -9.969 -10.742 1 96 109 MET B N 1
ATOM 2036 C CA . MET B 1 109 ? 0.984 -10.789 -11.727 1 96 109 MET B CA 1
ATOM 2037 C C . MET B 1 109 ? -0.522 -10.562 -11.648 1 96 109 MET B C 1
ATOM 2039 O O . MET B 1 109 ? -1.186 -10.414 -12.68 1 96 109 MET B O 1
ATOM 2043 N N . LEU B 1 110 ? -1.031 -10.555 -10.445 1 96 110 LEU B N 1
ATOM 2044 C CA . LEU B 1 110 ? -2.461 -10.328 -10.266 1 96 110 LEU B CA 1
ATOM 2045 C C . LEU B 1 110 ? -2.852 -8.938 -10.766 1 96 110 LEU B C 1
ATOM 2047 O O . LEU B 1 110 ? -3.857 -8.789 -11.469 1 96 110 LEU B O 1
ATOM 2051 N N . ALA B 1 111 ? -2.094 -7.945 -10.414 1 96.31 111 ALA B N 1
ATOM 2052 C CA . ALA B 1 111 ? -2.346 -6.582 -10.867 1 96.31 111 ALA B CA 1
ATOM 2053 C C . ALA B 1 111 ? -2.311 -6.492 -12.391 1 96.31 111 ALA B C 1
ATOM 2055 O O . ALA B 1 111 ? -3.104 -5.766 -12.992 1 96.31 111 ALA B O 1
ATOM 2056 N N . GLY B 1 112 ? -1.333 -7.164 -12.953 1 94.81 112 GLY B N 1
ATOM 2057 C CA . GLY B 1 112 ? -1.264 -7.219 -14.406 1 94.81 112 GLY B CA 1
ATOM 2058 C C . GLY B 1 112 ? -2.529 -7.762 -15.047 1 94.81 112 GLY B C 1
ATOM 2059 O O . GLY B 1 112 ? -3.004 -7.227 -16.047 1 94.81 112 GLY B O 1
ATOM 2060 N N . GLU B 1 113 ? -3.055 -8.812 -14.469 1 93.44 113 GLU B N 1
ATOM 2061 C CA . GLU B 1 113 ? -4.301 -9.391 -14.969 1 93.44 113 GLU B CA 1
ATOM 2062 C C . GLU B 1 113 ? -5.449 -8.391 -14.859 1 93.44 113 GLU B C 1
ATOM 2064 O O . GLU B 1 113 ? -6.273 -8.273 -15.773 1 93.44 113 GLU B O 1
ATOM 2069 N N . VAL B 1 114 ? -5.52 -7.742 -13.773 1 91.38 114 VAL B N 1
ATOM 2070 C CA . VAL B 1 114 ? -6.574 -6.758 -13.547 1 91.38 114 VAL B CA 1
ATOM 2071 C C . VAL B 1 114 ? -6.438 -5.617 -14.555 1 91.38 114 VAL B C 1
ATOM 2073 O O . VAL B 1 114 ? -7.434 -5.164 -15.125 1 91.38 114 VAL B O 1
ATOM 2076 N N . LYS B 1 115 ? -5.227 -5.164 -14.711 1 92.5 115 LYS B N 1
ATOM 2077 C CA . LYS B 1 115 ? -4.965 -4.105 -15.68 1 92.5 115 LYS B CA 1
ATOM 2078 C C . LYS B 1 115 ? -5.469 -4.492 -17.062 1 92.5 115 LYS B C 1
ATOM 2080 O O . LYS B 1 115 ? -6 -3.65 -17.797 1 92.5 115 LYS B O 1
ATOM 2085 N N . MET B 1 116 ? -5.277 -5.746 -17.438 1 92 116 MET B N 1
ATOM 2086 C CA . MET B 1 116 ? -5.68 -6.23 -18.766 1 92 116 MET B CA 1
ATOM 2087 C C . MET B 1 116 ? -7.188 -6.129 -18.938 1 92 116 MET B C 1
ATOM 2089 O O . MET B 1 116 ? -7.672 -5.871 -20.047 1 92 116 MET B O 1
ATOM 2093 N N . ILE B 1 117 ? -7.914 -6.305 -17.891 1 87.25 117 ILE B N 1
ATOM 2094 C CA . ILE B 1 117 ? -9.367 -6.184 -17.938 1 87.25 117 ILE B CA 1
ATOM 2095 C C . ILE B 1 117 ? -9.75 -4.773 -18.391 1 87.25 117 ILE B C 1
ATOM 2097 O O . ILE B 1 117 ? -10.609 -4.602 -19.25 1 87.25 117 ILE B O 1
ATOM 2101 N N . PHE B 1 118 ? -9.094 -3.783 -17.844 1 88.31 118 PHE B N 1
ATOM 2102 C CA . PHE B 1 118 ? -9.422 -2.389 -18.125 1 88.31 118 PHE B CA 1
ATOM 2103 C C . PHE B 1 118 ? -8.867 -1.953 -19.469 1 88.31 118 PHE B C 1
ATOM 2105 O O . PHE B 1 118 ? -9.523 -1.203 -20.203 1 88.31 118 PHE B O 1
ATOM 2112 N N . SER B 1 119 ? -7.691 -2.463 -19.734 1 89.44 119 SER B N 1
ATOM 2113 C CA . SER B 1 119 ? -7.105 -2.15 -21.031 1 89.44 119 SER B CA 1
ATOM 2114 C C . SER B 1 119 ? -7.984 -2.66 -22.172 1 89.44 119 SER B C 1
ATOM 2116 O O . SER B 1 119 ? -8.117 -1.997 -23.203 1 89.44 119 SER B O 1
ATOM 2118 N N . ALA B 1 120 ? -8.531 -3.824 -22.016 1 88.56 120 ALA B N 1
ATOM 2119 C CA . ALA B 1 120 ? -9.414 -4.422 -23.016 1 88.56 120 ALA B CA 1
ATOM 2120 C C . ALA B 1 120 ? -10.656 -3.566 -23.234 1 88.56 120 ALA B C 1
ATOM 2122 O O . ALA B 1 120 ? -11.312 -3.672 -24.281 1 88.56 120 ALA B O 1
ATOM 2123 N N . ARG B 1 121 ? -10.875 -2.695 -22.359 1 85.5 121 ARG B N 1
ATOM 2124 C CA . ARG B 1 121 ? -12.039 -1.815 -22.453 1 85.5 121 ARG B CA 1
ATOM 2125 C C . ARG B 1 121 ? -11.625 -0.402 -22.844 1 85.5 121 ARG B C 1
ATOM 2127 O O . ARG B 1 121 ? -12.391 0.547 -22.672 1 85.5 121 ARG B O 1
ATOM 2134 N N . GLY B 1 122 ? -10.352 -0.227 -23.172 1 87.88 122 GLY B N 1
ATOM 2135 C CA . GLY B 1 122 ? -9.867 1.028 -23.719 1 87.88 122 GLY B CA 1
ATOM 2136 C C . GLY B 1 122 ? -9.352 1.982 -22.656 1 87.88 122 GLY B C 1
ATOM 2137 O O . GLY B 1 122 ? -9.164 3.172 -22.922 1 87.88 122 GLY B O 1
ATOM 2138 N N . MET B 1 123 ? -9.172 1.498 -21.5 1 88.69 123 MET B N 1
ATOM 2139 C CA . MET B 1 123 ? -8.695 2.35 -20.422 1 88.69 123 MET B CA 1
ATOM 2140 C C . MET B 1 123 ? -7.18 2.25 -20.281 1 88.69 123 MET B C 1
ATOM 2142 O O . MET B 1 123 ? -6.605 1.167 -20.422 1 88.69 123 MET B O 1
ATOM 2146 N N . SER B 1 124 ? -6.641 3.377 -20.016 1 90.75 124 SER B N 1
ATOM 2147 C CA . SER B 1 124 ? -5.215 3.422 -19.719 1 90.75 124 SER B CA 1
ATOM 2148 C C . SER B 1 124 ? -4.969 3.402 -18.219 1 90.75 124 SER B C 1
ATOM 2150 O O . SER B 1 124 ? -5.289 4.363 -17.516 1 90.75 124 SER B O 1
ATOM 2152 N N . VAL B 1 125 ? -4.359 2.283 -17.797 1 91.12 125 VAL B N 1
ATOM 2153 C CA . VAL B 1 125 ? -4.113 2.117 -16.359 1 91.12 125 VAL B CA 1
ATOM 2154 C C . VAL B 1 125 ? -2.629 1.85 -16.125 1 91.12 125 VAL B C 1
ATOM 2156 O O . VAL B 1 125 ? -2 1.095 -16.875 1 91.12 125 VAL B O 1
ATOM 2159 N N . CYS B 1 126 ? -2.066 2.529 -15.133 1 93 126 CYS B N 1
ATOM 2160 C CA . CYS B 1 126 ? -0.688 2.283 -14.727 1 93 126 CYS B CA 1
ATOM 2161 C C . CYS B 1 126 ? -0.635 1.556 -13.391 1 93 126 CYS B C 1
ATOM 2163 O O . CYS B 1 126 ? -1.572 1.642 -12.594 1 93 126 CYS B O 1
ATOM 2165 N N . LEU B 1 127 ? 0.465 0.817 -13.234 1 95 127 LEU B N 1
ATOM 2166 C CA . LEU B 1 127 ? 0.669 0.058 -12.008 1 95 127 LEU B CA 1
ATOM 2167 C C . LEU B 1 127 ? 1.829 0.631 -11.203 1 95 127 LEU B C 1
ATOM 2169 O O . LEU B 1 127 ? 2.84 1.049 -11.773 1 95 127 LEU B O 1
ATOM 2173 N N . SER B 1 128 ? 1.682 0.652 -9.922 1 95.06 128 SER B N 1
ATOM 2174 C CA . SER B 1 128 ? 2.789 1.003 -9.039 1 95.06 128 SER B CA 1
ATOM 2175 C C . SER B 1 128 ? 3.68 -0.203 -8.758 1 95.06 128 SER B C 1
ATOM 2177 O O . SER B 1 128 ? 3.361 -1.322 -9.164 1 95.06 128 SER B O 1
ATOM 2179 N N . THR B 1 129 ? 4.844 0.098 -8.086 1 92.81 129 THR B N 1
ATOM 2180 C CA . THR B 1 129 ? 5.656 -1.006 -7.586 1 92.81 129 THR B CA 1
ATOM 2181 C C . THR B 1 129 ? 4.957 -1.72 -6.434 1 92.81 129 THR B C 1
ATOM 2183 O O . THR B 1 129 ? 4.285 -1.083 -5.621 1 92.81 129 THR B O 1
ATOM 2186 N N . PRO B 1 130 ? 5.098 -2.998 -6.391 1 94.75 130 PRO B N 1
ATOM 2187 C CA . PRO B 1 130 ? 4.406 -3.727 -5.324 1 94.75 130 PRO B CA 1
ATOM 2188 C C . PRO B 1 130 ? 5 -3.455 -3.941 1 94.75 130 PRO B C 1
ATOM 2190 O O . PRO B 1 130 ? 6.195 -3.164 -3.826 1 94.75 130 PRO B O 1
ATOM 2193 N N . SER B 1 131 ? 4.203 -3.459 -2.943 1 94.69 131 SER B N 1
ATOM 2194 C CA . SER B 1 131 ? 4.605 -3.428 -1.542 1 94.69 131 SER B CA 1
ATOM 2195 C C . SER B 1 131 ? 4.117 -4.668 -0.798 1 94.69 131 SER B C 1
ATOM 2197 O O . SER B 1 131 ? 3.062 -5.215 -1.124 1 94.69 131 SER B O 1
ATOM 2199 N N . VAL B 1 132 ? 4.934 -5.07 0.147 1 96.06 132 VAL B N 1
ATOM 2200 C CA . VAL B 1 132 ? 4.594 -6.238 0.95 1 96.06 132 VAL B CA 1
ATOM 2201 C C . VAL B 1 132 ? 4.527 -5.852 2.426 1 96.06 132 VAL B C 1
ATOM 2203 O O . VAL B 1 132 ? 5.449 -5.223 2.949 1 96.06 132 VAL B O 1
ATOM 2206 N N . ILE B 1 133 ? 3.43 -6.172 3.031 1 95.81 133 ILE B N 1
ATOM 2207 C CA . ILE B 1 133 ? 3.211 -5.926 4.453 1 95.81 133 ILE B CA 1
ATOM 2208 C C . ILE B 1 133 ? 3.184 -7.258 5.207 1 95.81 133 ILE B C 1
ATOM 2210 O O . ILE B 1 133 ? 2.557 -8.219 4.758 1 95.81 133 ILE B O 1
ATOM 2214 N N . SER B 1 134 ? 3.918 -7.328 6.258 1 94.88 134 SER B N 1
ATOM 2215 C CA . SER B 1 134 ? 3.898 -8.516 7.102 1 94.88 134 SER B CA 1
ATOM 2216 C C . SER B 1 134 ? 3.941 -8.148 8.578 1 94.88 134 SER B C 1
ATOM 2218 O O . SER B 1 134 ? 4.484 -7.109 8.953 1 94.88 134 SER B O 1
ATOM 2220 N N . GLY B 1 135 ? 3.363 -9.031 9.391 1 92.06 135 GLY B N 1
ATOM 2221 C CA . GLY B 1 135 ? 3.395 -8.766 10.82 1 92.06 135 GLY B CA 1
ATOM 2222 C C . GLY B 1 135 ? 2.516 -9.703 11.625 1 92.06 135 GLY B C 1
ATOM 2223 O O . GLY B 1 135 ? 1.84 -10.562 11.062 1 92.06 135 GLY B O 1
ATOM 2224 N N . ARG B 1 136 ? 2.543 -9.5 12.914 1 90.56 136 ARG B N 1
ATOM 2225 C CA . ARG B 1 136 ? 1.765 -10.344 13.82 1 90.56 136 ARG B CA 1
ATOM 2226 C C . ARG B 1 136 ? 0.299 -9.922 13.828 1 90.56 136 ARG B C 1
ATOM 2228 O O . ARG B 1 136 ? -0.591 -10.758 13.992 1 90.56 136 ARG B O 1
ATOM 2235 N N . GLU B 1 137 ? 0.06 -8.688 13.758 1 92.19 137 GLU B N 1
ATOM 2236 C CA . GLU B 1 137 ? -1.297 -8.148 13.75 1 92.19 137 GLU B CA 1
ATOM 2237 C C . GLU B 1 137 ? -1.337 -6.762 13.109 1 92.19 137 GLU B C 1
ATOM 2239 O O . GLU B 1 137 ? -0.7 -5.824 13.602 1 92.19 137 GLU B O 1
ATOM 2244 N N . TYR B 1 138 ? -2.096 -6.641 12.031 1 93.5 138 TYR B N 1
ATOM 2245 C CA . TYR B 1 138 ? -2.229 -5.363 11.336 1 93.5 138 TYR B CA 1
ATOM 2246 C C . TYR B 1 138 ? -3.514 -5.32 10.523 1 93.5 138 TYR B C 1
ATOM 2248 O O . TYR B 1 138 ? -4.184 -6.34 10.352 1 93.5 138 TYR B O 1
ATOM 2256 N N . SER B 1 139 ? -3.875 -4.152 10.141 1 93.38 139 SER B N 1
ATOM 2257 C CA . SER B 1 139 ? -5.02 -3.922 9.266 1 93.38 139 SER B CA 1
ATOM 2258 C C . SER B 1 139 ? -4.617 -3.119 8.031 1 93.38 139 SER B C 1
ATOM 2260 O O . SER B 1 139 ? -3.689 -2.311 8.086 1 93.38 139 SER B O 1
ATOM 2262 N N . VAL B 1 140 ? -5.215 -3.443 6.969 1 92.44 140 VAL B N 1
ATOM 2263 C CA . VAL B 1 140 ? -5.059 -2.695 5.727 1 92.44 140 VAL B CA 1
ATOM 2264 C C . VAL B 1 140 ? -6.402 -2.109 5.301 1 92.44 140 VAL B C 1
ATOM 2266 O O . VAL B 1 140 ? -7.383 -2.84 5.137 1 92.44 140 VAL B O 1
ATOM 2269 N N . GLU B 1 141 ? -6.406 -0.837 5.199 1 90.5 141 GLU B N 1
ATOM 2270 C CA . GLU B 1 141 ? -7.617 -0.154 4.754 1 90.5 141 GLU B CA 1
ATOM 2271 C C . GLU B 1 141 ? -7.332 0.743 3.551 1 90.5 141 GLU B C 1
ATOM 2273 O O . GLU B 1 141 ? -6.391 1.537 3.572 1 90.5 141 GLU B O 1
ATOM 2278 N N . VAL B 1 142 ? -8.062 0.506 2.52 1 86.75 142 VAL B N 1
ATOM 2279 C CA . VAL B 1 142 ? -7.977 1.402 1.372 1 86.75 142 VAL B CA 1
ATOM 2280 C C . VAL B 1 142 ? -8.984 2.539 1.528 1 86.75 142 VAL B C 1
ATOM 2282 O O . VAL B 1 142 ? -10.18 2.295 1.716 1 86.75 142 VAL B O 1
ATOM 2285 N N . VAL B 1 143 ? -8.438 3.705 1.591 1 79.81 143 VAL B N 1
ATOM 2286 C CA . VAL B 1 143 ? -9.289 4.879 1.762 1 79.81 143 VAL B CA 1
ATOM 2287 C C . VAL B 1 143 ? -9.953 5.234 0.433 1 79.81 143 VAL B C 1
ATOM 2289 O O . VAL B 1 143 ? -9.367 5.949 -0.388 1 79.81 143 VAL B O 1
ATOM 2292 N N . SER B 1 144 ? -10.984 4.652 0.142 1 72.62 144 SER B N 1
ATOM 2293 C CA . SER B 1 144 ? -11.727 4.875 -1.091 1 72.62 144 SER B CA 1
ATOM 2294 C C . SER B 1 144 ? -13.227 4.934 -0.825 1 72.62 144 SER B C 1
ATOM 2296 O O . SER B 1 144 ? -13.734 4.25 0.066 1 72.62 144 SER B O 1
ATOM 2298 N N . SER B 1 145 ? -13.734 5.809 -1.49 1 67.12 145 SER B N 1
ATOM 2299 C CA . SER B 1 145 ? -15.195 5.871 -1.431 1 67.12 145 SER B CA 1
ATOM 2300 C C . SER B 1 145 ? -15.828 4.918 -2.436 1 67.12 145 SER B C 1
ATOM 2302 O O . SER B 1 145 ? -17.047 4.793 -2.492 1 67.12 145 SER B O 1
ATOM 2304 N N . GLY B 1 146 ? -14.984 4.168 -3.062 1 74.12 146 GLY B N 1
ATOM 2305 C CA . GLY B 1 146 ? -15.516 3.363 -4.152 1 74.12 146 GLY B CA 1
ATOM 2306 C C . GLY B 1 146 ? -15.844 1.94 -3.736 1 74.12 146 GLY B C 1
ATOM 2307 O O . GLY B 1 146 ? -16.141 1.682 -2.566 1 74.12 146 GLY B O 1
ATOM 2308 N N . ALA B 1 147 ? -16.016 1.11 -4.738 1 74.88 147 ALA B N 1
ATOM 2309 C CA . ALA B 1 147 ? -16.422 -0.281 -4.559 1 74.88 147 ALA B CA 1
ATOM 2310 C C . ALA B 1 147 ? -15.211 -1.183 -4.336 1 74.88 147 ALA B C 1
ATOM 2312 O O . ALA B 1 147 ? -14.109 -0.865 -4.777 1 74.88 147 ALA B O 1
ATOM 2313 N N . ALA B 1 148 ? -15.406 -2.164 -3.521 1 82.56 148 ALA B N 1
ATOM 2314 C CA . ALA B 1 148 ? -14.383 -3.172 -3.262 1 82.56 148 ALA B CA 1
ATOM 2315 C C . ALA B 1 148 ? -14.883 -4.566 -3.629 1 82.56 148 ALA B C 1
ATOM 2317 O O . ALA B 1 148 ? -16.031 -4.918 -3.342 1 82.56 148 ALA B O 1
ATOM 2318 N N . VAL B 1 149 ? -14.117 -5.25 -4.367 1 85.38 149 VAL B N 1
ATOM 2319 C CA . VAL B 1 149 ? -14.344 -6.672 -4.613 1 85.38 149 VAL B CA 1
ATOM 2320 C C . VAL B 1 149 ? -13.367 -7.504 -3.785 1 85.38 149 VAL B C 1
ATOM 2322 O O . VAL B 1 149 ? -12.148 -7.324 -3.879 1 85.38 149 VAL B O 1
ATOM 2325 N N . VAL B 1 150 ? -13.906 -8.32 -2.92 1 88.62 150 VAL B N 1
ATOM 2326 C CA . VAL B 1 150 ? -13.094 -9.211 -2.094 1 88.62 150 VAL B CA 1
ATOM 2327 C C . VAL B 1 150 ? -13.438 -10.664 -2.404 1 88.62 150 VAL B C 1
ATOM 2329 O O . VAL B 1 150 ? -14.586 -11.078 -2.26 1 88.62 150 VAL B O 1
ATOM 2332 N N . VAL B 1 151 ? -12.469 -11.43 -2.76 1 90.56 151 VAL B N 1
ATOM 2333 C CA . VAL B 1 151 ? -12.688 -12.836 -3.1 1 90.56 151 VAL B CA 1
ATOM 2334 C C . VAL B 1 151 ? -11.867 -13.727 -2.168 1 90.56 151 VAL B C 1
ATOM 2336 O O . VAL B 1 151 ? -10.641 -13.789 -2.275 1 90.56 151 VAL B O 1
ATOM 2339 N N . PRO B 1 152 ? -12.523 -14.461 -1.361 1 92.19 152 PRO B N 1
ATOM 2340 C CA . PRO B 1 152 ? -11.828 -15.438 -0.523 1 92.19 152 PRO B CA 1
ATOM 2341 C C . PRO B 1 152 ? -11.492 -16.734 -1.271 1 92.19 152 PRO B C 1
ATOM 2343 O O . PRO B 1 152 ? -12.281 -17.188 -2.102 1 92.19 152 PRO B O 1
ATOM 2346 N N . PHE B 1 153 ? -10.375 -17.281 -0.906 1 92.69 153 PHE B N 1
ATOM 2347 C CA . PHE B 1 153 ? -9.938 -18.578 -1.42 1 92.69 153 PHE B CA 1
ATOM 2348 C C . PHE B 1 153 ? -9.547 -19.516 -0.279 1 92.69 153 PHE B C 1
ATOM 2350 O O . PHE B 1 153 ? -8.938 -19.078 0.704 1 92.69 153 PHE B O 1
ATOM 2357 N N . ASP B 1 154 ? -9.852 -20.719 -0.505 1 92.25 154 ASP B N 1
ATOM 2358 C CA . ASP B 1 154 ? -9.492 -21.734 0.484 1 92.25 154 ASP B CA 1
ATOM 2359 C C . ASP B 1 154 ? -8.516 -22.75 -0.102 1 92.25 154 ASP B C 1
ATOM 2361 O O . ASP B 1 154 ? -8.641 -23.141 -1.264 1 92.25 154 ASP B O 1
ATOM 2365 N N . ARG B 1 155 ? -7.535 -23.047 0.689 1 91.06 155 ARG B N 1
ATOM 2366 C CA . ARG B 1 155 ? -6.621 -24.156 0.441 1 91.06 155 ARG B CA 1
ATOM 2367 C C . ARG B 1 155 ? -6.336 -24.938 1.726 1 91.06 155 ARG B C 1
ATOM 2369 O O . ARG B 1 155 ? -5.504 -24.516 2.533 1 91.06 155 ARG B O 1
ATOM 2376 N N . GLY B 1 156 ? -6.934 -26.188 1.814 1 88.69 156 GLY B N 1
ATOM 2377 C CA . GLY B 1 156 ? -6.84 -26.906 3.076 1 88.69 156 GLY B CA 1
ATOM 2378 C C . GLY B 1 156 ? -7.379 -26.125 4.254 1 88.69 156 GLY B C 1
ATOM 2379 O O . GLY B 1 156 ? -8.531 -25.672 4.234 1 88.69 156 GLY B O 1
ATOM 2380 N N . GLU B 1 157 ? -6.492 -25.859 5.152 1 90.12 157 GLU B N 1
ATOM 2381 C CA . GLU B 1 157 ? -6.922 -25.125 6.344 1 90.12 157 GLU B CA 1
ATOM 2382 C C . GLU B 1 157 ? -6.652 -23.641 6.211 1 90.12 157 GLU B C 1
ATOM 2384 O O . GLU B 1 157 ? -6.961 -22.859 7.117 1 90.12 157 GLU B O 1
ATOM 2389 N N . HIS B 1 158 ? -6.043 -23.281 5.094 1 90.94 158 HIS B N 1
ATOM 2390 C CA . HIS B 1 158 ? -5.66 -21.891 4.914 1 90.94 158 HIS B CA 1
ATOM 2391 C C . HIS B 1 158 ? -6.688 -21.141 4.078 1 90.94 158 HIS B C 1
ATOM 2393 O O . HIS B 1 158 ? -7.273 -21.703 3.154 1 90.94 158 HIS B O 1
ATOM 2399 N N . ARG B 1 159 ? -6.988 -20.016 4.477 1 91.5 159 ARG B N 1
ATOM 2400 C CA . ARG B 1 159 ? -7.812 -19.078 3.719 1 91.5 159 ARG B CA 1
ATOM 2401 C C . ARG B 1 159 ? -7.027 -17.828 3.363 1 91.5 159 ARG B C 1
ATOM 2403 O O . ARG B 1 159 ? -6.273 -17.297 4.188 1 91.5 159 ARG B O 1
ATOM 2410 N N . PHE B 1 160 ? -7.129 -17.406 2.152 1 93.31 160 PHE B N 1
ATOM 2411 C CA . PHE B 1 160 ? -6.504 -16.141 1.752 1 93.31 160 PHE B CA 1
ATOM 2412 C C . PHE B 1 160 ? -7.445 -15.32 0.883 1 93.31 160 PHE B C 1
ATOM 2414 O O . PHE B 1 160 ? -8.461 -15.828 0.405 1 93.31 160 PHE B O 1
ATOM 2421 N N . LEU B 1 161 ? -7.172 -14.016 0.711 1 93.81 161 LEU B N 1
ATOM 2422 C CA . LEU B 1 161 ? -8.086 -13.094 0.05 1 93.81 161 LEU B CA 1
ATOM 2423 C C . LEU B 1 161 ? -7.398 -12.391 -1.113 1 93.81 161 LEU B C 1
ATOM 2425 O O . LEU B 1 161 ? -6.227 -12.016 -1.014 1 93.81 161 LEU B O 1
ATOM 2429 N N . ALA B 1 162 ? -8.07 -12.25 -2.133 1 93.62 162 ALA B N 1
ATOM 2430 C CA . ALA B 1 162 ? -7.734 -11.297 -3.189 1 93.62 162 ALA B CA 1
ATOM 2431 C C . ALA B 1 162 ? -8.711 -10.125 -3.201 1 93.62 162 ALA B C 1
ATOM 2433 O O . ALA B 1 162 ? -9.93 -10.32 -3.107 1 93.62 162 ALA B O 1
ATOM 2434 N N . THR B 1 163 ? -8.164 -8.953 -3.303 1 91.25 163 THR B N 1
ATOM 2435 C CA . THR B 1 163 ? -9.023 -7.773 -3.209 1 91.25 163 THR B CA 1
ATOM 2436 C C . THR B 1 163 ? -8.742 -6.809 -4.359 1 91.25 163 THR B C 1
ATOM 2438 O O . THR B 1 163 ? -7.617 -6.727 -4.848 1 91.25 163 THR B O 1
ATOM 2441 N N . LEU B 1 164 ? -9.758 -6.156 -4.812 1 91.25 164 LEU B N 1
ATOM 2442 C CA . LEU B 1 164 ? -9.711 -5.051 -5.766 1 91.25 164 LEU B CA 1
ATOM 2443 C C . LEU B 1 164 ? -10.609 -3.906 -5.312 1 91.25 164 LEU B C 1
ATOM 2445 O O . LEU B 1 164 ? -11.828 -4.074 -5.191 1 91.25 164 LEU B O 1
ATOM 2449 N N . GLN B 1 165 ? -9.961 -2.861 -4.98 1 89.56 165 GLN B N 1
ATOM 2450 C CA . GLN B 1 165 ? -10.695 -1.659 -4.602 1 89.56 165 GLN B CA 1
ATOM 2451 C C . GLN B 1 165 ? -10.555 -0.569 -5.66 1 89.56 165 GLN B C 1
ATOM 2453 O O . GLN B 1 165 ? -9.438 -0.259 -6.09 1 89.56 165 GLN B O 1
ATOM 2458 N N . LEU B 1 166 ? -11.672 -0.043 -6.059 1 87.5 166 LEU B N 1
ATOM 2459 C CA . LEU B 1 166 ? -11.68 0.979 -7.098 1 87.5 166 LEU B CA 1
ATOM 2460 C C . LEU B 1 166 ? -12.344 2.26 -6.602 1 87.5 166 LEU B C 1
ATOM 2462 O O . LEU B 1 166 ? -13.305 2.207 -5.832 1 87.5 166 LEU B O 1
ATOM 2466 N N . GLU B 1 167 ? -11.688 3.365 -6.953 1 80.38 167 GLU B N 1
ATOM 2467 C CA . GLU B 1 167 ? -12.273 4.66 -6.637 1 80.38 167 GLU B CA 1
ATOM 2468 C C . GLU B 1 167 ? -13.211 5.129 -7.75 1 80.38 167 GLU B C 1
ATOM 2470 O O . GLU B 1 167 ? -12.883 5.012 -8.93 1 80.38 167 GLU B O 1
ATOM 2475 N N . GLY B 1 168 ? -14.547 5.055 -7.562 1 62.03 168 GLY B N 1
ATOM 2476 C CA . GLY B 1 168 ? -15.5 5.543 -8.547 1 62.03 168 GLY B CA 1
ATOM 2477 C C . GLY B 1 168 ? -15.18 6.938 -9.047 1 62.03 168 GLY B C 1
ATOM 2478 O O . GLY B 1 168 ? -14.492 7.707 -8.367 1 62.03 168 GLY B O 1
ATOM 2479 N N . SER B 1 169 ? -14.898 7.164 -10.336 1 50.5 169 SER B N 1
ATOM 2480 C CA . SER B 1 169 ? -14.992 8.523 -10.844 1 50.5 169 SER B CA 1
ATOM 2481 C C . SER B 1 169 ? -16.328 9.156 -10.508 1 50.5 169 SER B C 1
ATOM 2483 O O . SER B 1 169 ? -17.328 8.453 -10.328 1 50.5 169 SER B O 1
#

InterPro domains:
  IPR028051 Chemotaxis phosphatase CheX-like domain [PF13690] (55-153)
  IPR028976 CheC-like superfamily [G3DSA:3.40.1550.10] (15-167)
  IPR028976 CheC-like superfamily [SSF103039] (15-166)
  IPR038756 CheY-P phosphatase CheX-like [PTHR39452] (14-167)

Nearest PDB structures (foldseek):
  3hm4-assembly1_B  TM=8.921E-01  e=2.602E-13  Oleidesulfovibrio alaskensis G20
  3h4y-assembly1_A-2  TM=8.884E-01  e=2.943E-13  Nitratidesulfovibrio vulgaris str. Hildenborough
  3iic-assembly1_B  TM=8.677E-01  e=2.447E-13  Shewanella loihica PV-4
  6vpw-assembly1_B  TM=8.661E-01  e=6.156E-13  Vibrio vulnificus CMCP6
  3h2d-assembly1_A  TM=8.550E-01  e=1.604E-11  Shewanella oneidensis MR-1

Foldseek 3Di:
DFAWFQFLNDTDTLVNLQVLLVVQLQVCCCPQQVDNPKDKDPFDPDDFFKDFQKKKKKKWKDFSWGWMKMKIWHPVVLLSSLCRNVVHDSVPPDDVVSSQVSNQVSRVSSVVSSCVVVVVVVTDMDMDRMDMDGDRIDTDDDPAPGDKTWMWMDDVVIIMIIMMTIHHD/DFAWFQFLNDTDTLVVLLVLLVVQLQVCCCPQQVDNPKDKDPDDPDDFFKDFQKKKKKKWKDFSWGWMKMKIWHPVVLLSSLCSNVVHDSVVCDDVVSSQVVNQVSRVSSVVSSCVVVVVVVTDMDMDRMDMDGDRMDGDDDPAPGDKGWMWMDDVVIIMIIMMTIHHD

Organism: Geobacter metallireducens (strain ATCC 53774 / DSM 7210 / GS-15) (NCBI:txid269799)

Sequence (338 aa):
MPLSFTVGGATLAEEDLATHIVGAVKNIFATMIFISDIEDRYPLDKPVSHFTCSISGMVGLGGDCTGMVGIHIPEELAREATASMLGMEMDEIEGDGDVHDAMGELTNMLAGEVKMIFSARGMSVCLSTPSVISGREYSVEVVSSGAAVVVPFDRGEHRFLATLQLEGSMPLSFTVGGATLAEEDLATHIVGAVKNIFATMIFISDIEDRYPLDKPVSHFTCSISGMVGLGG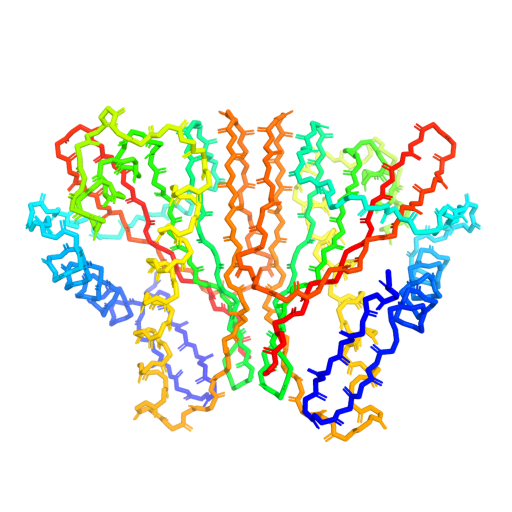DCTGMVGIHIPEELAREATASMLGMEMDEIEGDGDVHDAMGELTNMLAGEVKMIFSARGMSVCLSTPSVISGREYSVEVVSSGAAVVVPFDRGEHRFLATLQLEGS

Solvent-accessible surface area (backbone atoms only — not comparable to full-atom values): 17012 Å² total; per-residue (Å²): 124,83,56,63,39,42,42,81,82,40,70,42,50,46,67,59,54,49,52,50,49,51,51,47,52,52,49,45,33,34,74,56,32,66,44,74,74,66,42,75,53,74,71,50,86,65,87,80,35,72,43,61,46,25,35,33,18,35,31,20,23,6,62,57,45,30,13,38,35,36,34,38,32,37,43,69,58,45,43,51,43,30,17,43,49,69,73,46,55,67,83,68,62,79,51,69,63,61,39,45,51,42,40,26,50,52,34,47,54,52,44,51,52,54,47,49,59,41,40,76,70,72,38,56,64,29,54,22,46,25,29,31,36,38,34,61,31,35,30,54,41,68,61,56,90,35,53,69,47,41,38,38,33,35,44,90,92,44,59,32,38,38,36,40,35,36,42,55,111,125,82,55,63,40,42,42,80,84,41,70,42,48,46,68,59,53,47,51,50,50,51,52,47,50,52,47,46,32,34,73,58,32,67,43,74,72,67,41,76,54,74,74,51,88,63,87,80,37,72,43,61,47,24,35,33,19,35,31,21,23,6,63,58,46,30,14,36,34,36,34,38,31,37,44,69,57,45,42,50,43,31,17,44,50,70,72,46,54,67,85,69,61,78,52,68,62,61,37,45,52,42,40,24,50,52,34,47,54,52,43,50,52,55,47,48,59,43,41,76,71,73,40,57,65,27,56,22,45,24,29,33,36,38,35,62,31,35,32,55,42,68,60,55,90,35,54,70,47,44,38,36,33,35,44,93,92,44,61,32,39,38,38,42,35,35,41,55,110

Radius of gyration: 19.37 Å; Cα contacts (8 Å, |Δi|>4): 785; chains: 2; bounding box: 55×52×47 Å

pLDDT: mean 86.27, std 12.28, range [35.72, 96.88]

Secondary structure (DSSP, 8-state):
---EEEETTEEEEHHHHHHHHHHHHHHHIIIII-----EE-PPPSS---EEEEEEEEEEEEEESSEEEEEEEEEHHHHHHHHHHHHT--GGG--SHHHHHHHHHHHHHHHHHHHHHHHHTTT--EEEPPPEEEEEEEEEEEE--SSEEEEEEEEETTEEEEEEEEEE--/---EEEETTEEEEHHHHHHHHHHHHHHHIIIII-----EE-PPPSS---EEEEEEEEEEEEEESSEEEEEEEEEHHHHHHHHHHHHT--GGG--SHHHHHHHHHHHHHHHHHHHHHHHHTTT--EEEPPPEEEEEEEEEEEE--SSEEEEEEEEETTEEEEEEEEEE--